Protein AF-A0A2K8LVC0-F1 (afdb_monomer_lite)

Foldseek 3Di:
DPDQPDQDDDLVLLLLLLQLLLVLLVPPPCSVVLLVLLQVLLVLLLVLVVVVVVVVPPDPDPCPPVLVVVLVVLLVLLVLLLVLLLLLLVLLAACDPVNVPDQNVNSLVSNVVSLVSNLVSLVVSLPDQDSALVSLVVSLVSLVVSLVSLVVSLVVCVVCPQPGPNRRDNVSCVVSNVSSVSSSVSSVSSNVSSVVRNVVRCPPVCPPCVVVVSVVSLVVSVVSLVVQQPDDDDPSSLVSSLVVLVVCVVVVRDPSSSVVSNVGRSSNSSSSCSNVNPRDCPVSRDDD

Structure (mmCIF, N/CA/C/O backbone):
data_AF-A0A2K8LVC0-F1
#
_entry.id   AF-A0A2K8LVC0-F1
#
loop_
_atom_site.group_PDB
_atom_site.id
_atom_site.type_symbol
_atom_site.label_atom_id
_atom_site.label_alt_id
_atom_site.label_comp_id
_atom_site.label_asym_id
_atom_site.label_entity_id
_atom_site.label_seq_id
_atom_site.pdbx_PDB_ins_code
_atom_site.Cartn_x
_atom_site.Cartn_y
_atom_site.Cartn_z
_atom_site.occupancy
_atom_site.B_iso_or_equiv
_atom_site.auth_seq_id
_atom_site.auth_comp_id
_atom_site.auth_asym_id
_atom_site.auth_atom_id
_atom_site.pdbx_PDB_model_num
ATOM 1 N N . MET A 1 1 ? -16.648 12.008 11.505 1.00 46.50 1 MET A N 1
ATOM 2 C CA . MET A 1 1 ? -16.872 10.713 12.193 1.00 46.50 1 MET A CA 1
ATOM 3 C C . MET A 1 1 ? -17.428 11.021 13.575 1.00 46.50 1 MET A C 1
ATOM 5 O O . MET A 1 1 ? -16.845 11.863 14.241 1.00 46.50 1 MET A O 1
ATOM 9 N N . LYS A 1 2 ? -18.553 10.419 13.991 1.00 44.56 2 LYS A N 1
ATOM 10 C CA . LYS A 1 2 ? -19.022 10.563 15.383 1.00 44.56 2 LYS A CA 1
ATOM 11 C C . LYS A 1 2 ? -17.996 9.898 16.316 1.00 44.56 2 LYS A C 1
ATOM 13 O O . LYS A 1 2 ? -17.516 8.820 15.948 1.00 44.56 2 LYS A O 1
ATOM 18 N N . PRO A 1 3 ? -17.658 10.504 17.467 1.00 52.78 3 PRO A N 1
ATOM 19 C CA . PRO A 1 3 ? -16.677 9.947 18.393 1.00 52.78 3 PRO A CA 1
ATOM 20 C C . PRO A 1 3 ? -17.060 8.521 18.809 1.00 52.78 3 PRO A C 1
ATOM 22 O O . PRO A 1 3 ? -18.244 8.158 18.835 1.00 52.78 3 PRO A O 1
ATOM 25 N N . VAL A 1 4 ? -16.042 7.694 19.067 1.00 62.28 4 VAL A N 1
ATOM 26 C CA . VAL A 1 4 ? -16.218 6.388 19.715 1.00 62.28 4 VAL A CA 1
ATOM 27 C C . VAL A 1 4 ? -16.848 6.668 21.074 1.00 62.28 4 VAL A C 1
ATOM 29 O O . VAL A 1 4 ? -16.323 7.479 21.832 1.00 62.28 4 VAL A O 1
ATOM 32 N N . VAL A 1 5 ? -17.999 6.055 21.347 1.00 68.81 5 VAL A N 1
ATOM 33 C CA . VAL A 1 5 ? -18.647 6.167 22.654 1.00 68.81 5 VAL A CA 1
ATOM 34 C C . VAL A 1 5 ? -17.771 5.392 23.630 1.00 68.81 5 VAL A C 1
ATOM 36 O O . VAL A 1 5 ? -17.809 4.165 23.641 1.00 68.81 5 VAL A O 1
ATOM 39 N N . ARG A 1 6 ? -16.926 6.102 24.381 1.00 80.56 6 ARG A N 1
ATOM 40 C CA . ARG A 1 6 ? -16.177 5.516 25.492 1.00 80.56 6 ARG A CA 1
ATOM 41 C C . ARG A 1 6 ? -17.073 5.474 26.722 1.00 80.56 6 ARG A C 1
ATOM 43 O O . ARG A 1 6 ? -17.764 6.447 27.034 1.00 80.56 6 ARG A O 1
ATOM 50 N N . LEU A 1 7 ? -17.069 4.328 27.389 1.00 87.25 7 LEU A N 1
ATOM 51 C CA . LEU A 1 7 ? -17.667 4.191 28.709 1.00 87.25 7 LEU A CA 1
ATOM 52 C C . LEU A 1 7 ? -16.778 4.941 29.707 1.00 87.25 7 LEU A C 1
ATOM 54 O O . LEU A 1 7 ? -15.553 4.906 29.601 1.00 87.25 7 LEU A O 1
ATOM 58 N N . LEU A 1 8 ? -17.402 5.688 30.608 1.00 87.12 8 LEU A N 1
ATOM 59 C CA . LEU A 1 8 ? -16.731 6.475 31.631 1.00 87.12 8 LEU A CA 1
ATOM 60 C C . LEU A 1 8 ? -16.222 5.549 32.738 1.00 87.12 8 LEU A C 1
ATOM 62 O O . LEU A 1 8 ? -16.857 4.547 33.066 1.00 87.12 8 LEU A O 1
ATOM 66 N N . GLY A 1 9 ? -15.087 5.919 33.327 1.00 86.44 9 GLY A N 1
ATOM 67 C CA . GLY A 1 9 ? -14.435 5.163 34.392 1.00 86.44 9 GLY A CA 1
ATOM 68 C C . GLY A 1 9 ? -13.266 4.309 33.912 1.00 86.44 9 GLY A C 1
ATOM 69 O O . GLY A 1 9 ? -12.959 4.221 32.726 1.00 86.44 9 GLY A O 1
ATOM 70 N N . GLU A 1 10 ? -12.588 3.695 34.873 1.00 86.50 10 GLU A N 1
ATOM 71 C CA . GLU A 1 10 ? -11.462 2.798 34.617 1.00 86.50 10 GLU A CA 1
ATOM 72 C C . GLU A 1 10 ? -11.940 1.436 34.096 1.00 86.50 10 GLU A C 1
ATOM 74 O O . GLU A 1 10 ? -13.022 0.962 34.449 1.00 86.50 10 GLU A O 1
ATOM 79 N N . ASP A 1 11 ? -11.092 0.728 33.349 1.00 87.25 11 ASP A N 1
ATOM 80 C CA . ASP A 1 11 ? -11.384 -0.601 32.796 1.00 87.25 11 ASP A CA 1
ATOM 81 C C . ASP A 1 11 ? -11.894 -1.605 33.840 1.00 87.25 11 ASP A C 1
ATOM 83 O O . ASP A 1 11 ? -12.711 -2.480 33.545 1.00 87.25 11 ASP A O 1
ATOM 87 N N . ALA A 1 12 ? -11.405 -1.535 35.082 1.00 86.56 12 ALA A N 1
ATOM 88 C CA . ALA A 1 12 ? -11.886 -2.388 36.169 1.00 86.56 12 ALA A CA 1
ATOM 89 C C . ALA A 1 12 ? -13.355 -2.100 36.527 1.00 86.56 12 ALA A C 1
ATOM 91 O O . ALA A 1 12 ? -14.127 -3.032 36.765 1.00 86.56 12 ALA A O 1
ATOM 92 N N . GLN A 1 13 ? -13.742 -0.825 36.498 1.00 88.94 13 GLN A N 1
ATOM 93 C CA . GLN A 1 13 ? -15.078 -0.322 36.810 1.00 88.94 13 GLN A CA 1
ATOM 94 C C . GLN A 1 13 ? -16.061 -0.629 35.702 1.00 88.94 13 GLN A C 1
ATOM 96 O O . GLN A 1 13 ? -17.119 -1.210 35.953 1.00 88.94 13 GLN A O 1
ATOM 101 N N . VAL A 1 14 ? -15.657 -0.378 34.463 1.00 91.00 14 VAL A N 1
ATOM 102 C CA . VAL A 1 14 ? -16.472 -0.710 33.300 1.00 91.00 14 VAL A CA 1
ATOM 103 C C . VAL A 1 14 ? -16.747 -2.220 33.230 1.00 91.00 14 VAL A C 1
ATOM 105 O O . VAL A 1 14 ? -17.879 -2.640 32.966 1.00 91.00 14 VAL A O 1
ATOM 108 N N . ARG A 1 15 ? -15.747 -3.058 33.548 1.00 92.50 15 ARG A N 1
ATOM 109 C CA . ARG A 1 15 ? -15.911 -4.521 33.621 1.00 92.50 15 ARG A CA 1
ATOM 110 C C . ARG A 1 15 ? -16.796 -4.970 34.780 1.00 92.50 15 ARG A C 1
ATOM 112 O O . ARG A 1 15 ? -17.536 -5.937 34.618 1.00 92.50 15 ARG A O 1
ATOM 119 N N . ALA A 1 16 ? -16.734 -4.309 35.934 1.00 92.94 16 ALA A N 1
ATOM 120 C CA . ALA A 1 16 ? -17.595 -4.640 37.067 1.00 92.94 16 ALA A CA 1
ATOM 121 C C . ALA A 1 16 ? -19.070 -4.387 36.746 1.00 92.94 16 ALA A C 1
ATOM 123 O O . ALA A 1 16 ? -19.889 -5.288 36.916 1.00 92.94 16 ALA A O 1
ATOM 124 N N . VAL A 1 17 ? -19.379 -3.223 36.172 1.00 94.81 17 VAL A N 1
ATOM 125 C CA . VAL A 1 17 ? -20.723 -2.905 35.673 1.00 94.81 17 VAL A CA 1
ATOM 126 C C . VAL A 1 17 ? -21.145 -3.886 34.571 1.00 94.81 17 VAL A C 1
ATOM 128 O O . VAL A 1 17 ? -22.275 -4.370 34.564 1.00 94.81 17 VAL A O 1
ATOM 131 N N . GLY A 1 18 ? -20.216 -4.277 33.691 1.00 94.44 18 GLY A N 1
ATOM 132 C CA . GLY A 1 18 ? -20.455 -5.311 32.682 1.00 94.44 18 GLY A CA 1
ATOM 133 C C . GLY A 1 18 ? -20.844 -6.672 33.274 1.00 94.44 18 GLY A C 1
ATOM 134 O O . GLY A 1 18 ? -21.733 -7.334 32.744 1.00 94.44 18 GLY A O 1
ATOM 135 N N . ARG A 1 19 ? -20.233 -7.093 34.390 1.00 96.38 19 ARG A N 1
ATOM 136 C CA . ARG A 1 19 ? -20.603 -8.350 35.068 1.00 96.38 19 ARG A CA 1
ATOM 137 C C . ARG A 1 19 ? -22.017 -8.287 35.634 1.00 96.38 19 ARG A C 1
ATOM 139 O O . ARG A 1 19 ? -22.760 -9.254 35.496 1.00 96.38 19 ARG A O 1
ATOM 146 N N . GLU A 1 20 ? -22.401 -7.157 36.218 1.00 96.94 20 GLU A N 1
ATOM 147 C CA . GLU A 1 20 ? -23.773 -6.957 36.690 1.00 96.94 20 GLU A CA 1
ATOM 148 C C . GLU A 1 20 ? -24.781 -6.948 35.533 1.00 96.94 20 GLU A C 1
ATOM 150 O O . GLU A 1 20 ? -25.857 -7.531 35.655 1.00 96.94 20 GLU A O 1
ATOM 155 N N . ALA A 1 21 ? -24.411 -6.378 34.381 1.00 95.12 21 ALA A N 1
ATOM 156 C CA . ALA A 1 21 ? -25.246 -6.399 33.182 1.00 95.12 21 ALA A CA 1
ATOM 157 C C . ALA A 1 21 ? -25.466 -7.830 32.664 1.00 95.12 21 ALA A C 1
ATOM 159 O O . ALA A 1 21 ? -26.593 -8.203 32.343 1.00 95.12 21 ALA A O 1
ATOM 160 N N . VAL A 1 22 ? -24.416 -8.661 32.641 1.00 95.50 22 VAL A N 1
ATOM 161 C CA . VAL A 1 22 ? -24.536 -10.091 32.309 1.00 95.50 22 VAL A CA 1
ATOM 162 C C . VAL A 1 22 ? -25.472 -10.797 33.284 1.00 95.50 22 VAL A C 1
ATOM 164 O O . VAL A 1 22 ? -26.357 -11.522 32.842 1.00 95.50 22 VAL A O 1
ATOM 167 N N . GLN A 1 23 ? -25.316 -10.581 34.592 1.00 95.06 23 GLN A N 1
ATOM 168 C CA . GLN A 1 23 ? -26.166 -11.234 35.591 1.00 95.06 23 GLN A CA 1
ATOM 169 C C . GLN A 1 23 ? -27.640 -10.820 35.479 1.00 95.06 23 GLN A C 1
ATOM 171 O O . GLN A 1 23 ? -28.511 -11.669 35.651 1.00 95.06 23 GLN A O 1
ATOM 176 N N . ALA A 1 24 ? -27.927 -9.557 35.149 1.00 94.38 24 ALA A N 1
ATOM 177 C CA . ALA A 1 24 ? -29.294 -9.100 34.887 1.00 94.38 24 ALA A CA 1
ATOM 178 C C . ALA A 1 24 ? -29.895 -9.768 33.635 1.00 94.38 24 ALA A C 1
ATOM 180 O O . ALA A 1 24 ? -31.069 -10.131 33.618 1.00 94.38 24 ALA A O 1
ATOM 181 N N . LEU A 1 25 ? -29.080 -9.971 32.594 1.00 94.00 25 LEU A N 1
ATOM 182 C CA . LEU A 1 25 ? -29.510 -10.550 31.319 1.00 94.00 25 LEU A CA 1
ATOM 183 C C . LEU A 1 25 ? -29.578 -12.079 31.318 1.00 94.00 25 LEU A C 1
ATOM 185 O O . LEU A 1 25 ? -30.272 -12.639 30.486 1.00 94.00 25 LEU A O 1
ATOM 189 N N . GLN A 1 26 ? -28.906 -12.780 32.233 1.00 92.44 26 GLN A N 1
ATOM 190 C CA . GLN A 1 26 ? -28.857 -14.252 32.241 1.00 92.44 26 GLN A CA 1
ATOM 191 C C . GLN A 1 26 ? -30.235 -14.930 32.230 1.00 92.44 26 GLN A C 1
ATOM 193 O O . GLN A 1 26 ? -30.352 -16.053 31.748 1.00 92.44 26 GLN A O 1
ATOM 198 N N . ARG A 1 27 ? -31.266 -14.263 32.761 1.00 85.81 27 ARG A N 1
ATOM 199 C CA . ARG A 1 27 ? -32.638 -14.788 32.823 1.00 85.81 27 ARG A CA 1
ATOM 200 C C . ARG A 1 27 ? -33.520 -14.357 31.649 1.00 85.81 27 ARG A C 1
ATOM 202 O O . ARG A 1 27 ? -34.671 -14.777 31.587 1.00 85.81 27 ARG A O 1
ATOM 209 N N . SER A 1 28 ? -33.026 -13.520 30.736 1.00 90.31 28 SER A N 1
ATOM 210 C CA . SER A 1 28 ? -33.805 -13.087 29.577 1.00 90.31 28 SER A CA 1
ATOM 211 C C . SER A 1 28 ? -33.803 -14.154 28.482 1.00 90.31 28 SER A C 1
ATOM 213 O O . SER A 1 28 ? -32.777 -14.783 28.211 1.00 90.31 28 SER A O 1
ATOM 215 N N . ALA A 1 29 ? -34.925 -14.310 27.779 1.00 85.25 29 ALA A N 1
ATOM 216 C CA . ALA A 1 29 ? -34.954 -15.095 26.548 1.00 85.25 29 ALA A CA 1
ATOM 217 C C . ALA A 1 29 ? -33.928 -14.533 25.539 1.00 85.25 29 ALA A C 1
ATOM 219 O O . ALA A 1 29 ? -33.835 -13.319 25.364 1.00 85.25 29 ALA A O 1
ATOM 220 N N . GLY A 1 30 ? -33.130 -15.403 24.911 1.00 86.44 30 GLY A N 1
ATOM 221 C CA . GLY A 1 30 ? -32.099 -14.998 23.942 1.00 86.44 30 GLY A CA 1
ATOM 222 C C . GLY A 1 30 ? -30.800 -14.440 24.544 1.00 86.44 30 GLY A C 1
ATOM 223 O O . GLY A 1 30 ? -29.976 -13.894 23.811 1.00 86.44 30 GLY A O 1
ATOM 224 N N . ALA A 1 31 ? -30.574 -14.577 25.857 1.00 89.38 31 ALA A N 1
ATOM 225 C CA . ALA A 1 31 ? -29.335 -14.118 26.498 1.00 89.38 31 ALA A CA 1
ATOM 226 C C . ALA A 1 31 ? -28.072 -14.752 25.885 1.00 89.38 31 ALA A C 1
ATOM 228 O O . ALA A 1 31 ? -27.067 -14.070 25.690 1.00 89.38 31 ALA A O 1
ATOM 229 N N . SER A 1 32 ? -28.133 -16.044 25.540 1.00 89.06 32 SER A N 1
ATOM 230 C CA . SER A 1 32 ? -27.046 -16.772 24.871 1.00 89.06 32 SER A CA 1
ATOM 231 C C . SER A 1 32 ? -26.631 -16.112 23.560 1.00 89.06 32 SER A C 1
ATOM 233 O O . SER A 1 32 ? -25.439 -15.907 23.324 1.00 89.06 32 SER A O 1
ATOM 235 N N . ASP A 1 33 ? -27.615 -15.739 22.744 1.00 91.56 33 ASP A N 1
ATOM 236 C CA . ASP A 1 33 ? -27.405 -15.186 21.409 1.00 91.56 33 ASP A CA 1
ATOM 237 C C . ASP A 1 33 ? -26.833 -13.775 21.518 1.00 91.56 33 ASP A C 1
ATOM 239 O O . ASP A 1 33 ? -25.828 -13.458 20.880 1.00 91.56 33 ASP A O 1
ATOM 243 N N . LEU A 1 34 ? -27.372 -12.968 22.439 1.00 92.31 34 LEU A N 1
ATOM 244 C CA . LEU A 1 34 ? -26.839 -11.644 22.756 1.00 92.31 34 LEU A CA 1
ATOM 245 C C . LEU A 1 34 ? -25.372 -11.723 23.201 1.00 92.31 34 LEU A C 1
ATOM 247 O O . LEU A 1 34 ? -24.538 -10.944 22.733 1.00 92.31 34 LEU A O 1
ATOM 251 N N . PHE A 1 35 ? -25.021 -12.669 24.078 1.00 94.38 35 PHE A N 1
ATOM 252 C CA . PHE A 1 35 ? -23.638 -12.842 24.532 1.00 94.38 35 PHE A CA 1
ATOM 253 C C . PHE A 1 35 ? -22.712 -13.339 23.417 1.00 94.38 35 PHE A C 1
ATOM 255 O O . PHE A 1 35 ? -21.555 -12.909 23.350 1.00 94.38 35 PHE A O 1
ATOM 262 N N . ALA A 1 36 ? -23.194 -14.219 22.537 1.00 91.69 36 ALA A N 1
ATOM 263 C CA . ALA A 1 36 ? -22.437 -14.690 21.383 1.00 91.69 36 ALA A CA 1
ATOM 264 C C . ALA A 1 36 ? -22.153 -13.547 20.395 1.00 91.69 36 ALA A C 1
ATOM 266 O O . ALA A 1 36 ? -21.000 -13.356 19.993 1.00 91.69 36 ALA A O 1
ATOM 267 N N . GLU A 1 37 ? -23.165 -12.738 20.073 1.00 92.56 37 GLU A N 1
ATOM 268 C CA . GLU A 1 37 ? -23.029 -11.572 19.198 1.00 92.56 37 GLU A CA 1
ATOM 269 C C . GLU A 1 37 ? -22.105 -10.503 19.798 1.00 92.56 37 GLU A C 1
ATOM 271 O O . GLU A 1 37 ? -21.223 -9.988 19.107 1.00 92.56 37 GLU A O 1
ATOM 276 N N . ALA A 1 38 ? -22.227 -10.215 21.098 1.00 92.44 38 ALA A N 1
ATOM 277 C CA . ALA A 1 38 ? -21.336 -9.293 21.805 1.00 92.44 38 ALA A CA 1
ATOM 278 C C . ALA A 1 38 ? -19.868 -9.764 21.761 1.00 92.44 38 ALA A C 1
ATOM 280 O O . ALA A 1 38 ? -18.946 -8.979 21.511 1.00 92.44 38 ALA A O 1
ATOM 281 N N . ARG A 1 39 ? -19.629 -11.071 21.925 1.00 93.25 39 ARG A N 1
ATOM 282 C CA . ARG A 1 39 ? -18.283 -11.654 21.843 1.00 93.25 39 ARG A CA 1
ATOM 283 C C . ARG A 1 39 ? -17.701 -11.550 20.434 1.00 93.25 39 ARG A C 1
ATOM 285 O O . ARG A 1 39 ? -16.521 -11.2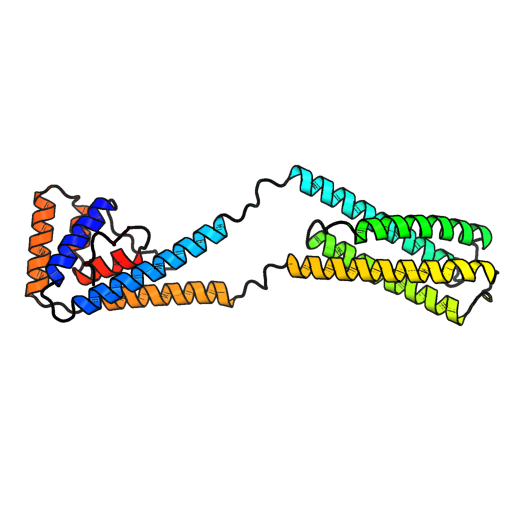17 20.283 1.00 93.25 39 ARG A O 1
ATOM 292 N N . ASP A 1 40 ? -18.506 -11.819 19.408 1.00 91.88 40 ASP A N 1
ATOM 293 C CA . ASP A 1 40 ? -18.075 -11.685 18.016 1.00 91.88 40 ASP A CA 1
ATOM 294 C C . ASP A 1 40 ? -17.765 -10.224 17.661 1.00 91.88 40 ASP A C 1
ATOM 296 O O . ASP A 1 40 ? -16.718 -9.941 17.071 1.00 91.88 40 ASP A O 1
ATOM 300 N N . LEU A 1 41 ? -18.606 -9.286 18.109 1.00 93.19 41 LEU A N 1
ATOM 301 C CA . LEU A 1 41 ? -18.387 -7.847 17.964 1.00 93.19 41 LEU A CA 1
ATOM 302 C C . LEU A 1 41 ? -17.028 -7.421 18.541 1.00 93.19 41 LEU A C 1
ATOM 304 O O . LEU A 1 41 ? -16.230 -6.790 17.839 1.00 93.19 41 LEU A O 1
ATOM 308 N N . HIS A 1 42 ? -16.723 -7.834 19.773 1.00 92.06 42 HIS A N 1
ATOM 309 C CA . HIS A 1 42 ? -15.445 -7.538 20.423 1.00 92.06 42 HIS A CA 1
ATOM 310 C C . HIS A 1 42 ? -14.249 -8.144 19.687 1.00 92.06 42 HIS A C 1
ATOM 312 O O . HIS A 1 42 ? -13.248 -7.463 19.441 1.00 92.06 42 HIS A O 1
ATOM 318 N N . ARG A 1 43 ? -14.353 -9.411 19.268 1.00 92.12 43 ARG A N 1
ATOM 319 C CA . ARG A 1 43 ? -13.300 -10.086 18.498 1.00 92.12 43 ARG A CA 1
ATOM 320 C C . ARG A 1 43 ? -12.989 -9.327 17.208 1.00 92.12 43 ARG A C 1
ATOM 322 O O . ARG A 1 43 ? -11.822 -9.037 16.936 1.00 92.12 43 ARG A O 1
ATOM 329 N N . ARG A 1 44 ? -14.019 -8.978 16.430 1.00 90.94 44 ARG A N 1
ATOM 330 C CA . ARG A 1 44 ? -13.863 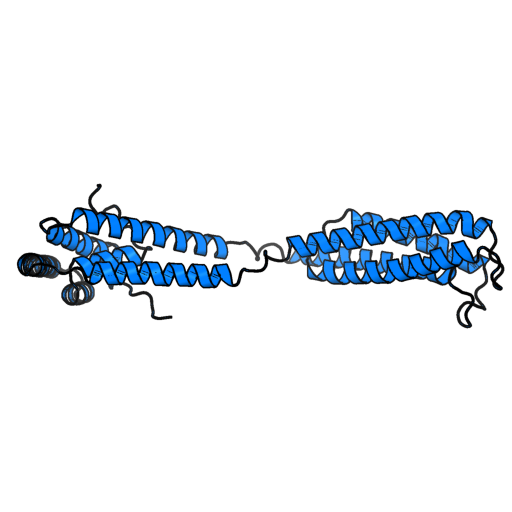-8.239 15.167 1.00 90.94 44 ARG A CA 1
ATOM 331 C C . ARG A 1 44 ? -13.282 -6.845 15.397 1.00 90.94 44 ARG A C 1
ATOM 333 O O . ARG A 1 44 ? -12.420 -6.406 14.635 1.00 90.94 44 ARG A O 1
ATOM 340 N N . ARG A 1 45 ? -13.699 -6.160 16.465 1.00 89.00 45 ARG A N 1
ATOM 341 C CA . ARG A 1 45 ? -13.149 -4.855 16.844 1.00 89.00 45 ARG A CA 1
ATOM 342 C C . ARG A 1 45 ? -11.663 -4.938 17.196 1.00 89.00 45 ARG A C 1
ATOM 344 O O . ARG A 1 45 ? -10.881 -4.159 16.651 1.00 89.00 45 ARG A O 1
ATOM 351 N N . ARG A 1 46 ? -11.250 -5.899 18.031 1.00 87.56 46 ARG A N 1
ATOM 352 C CA . ARG A 1 46 ? -9.832 -6.097 18.385 1.00 87.56 46 ARG A CA 1
ATOM 353 C C . ARG A 1 46 ? -8.963 -6.403 17.180 1.00 87.56 46 ARG A C 1
ATOM 355 O O . ARG A 1 46 ? -7.880 -5.840 17.065 1.00 87.56 46 ARG A O 1
ATOM 362 N N . GLN A 1 47 ? -9.444 -7.234 16.258 1.00 87.00 47 GLN A N 1
ATOM 363 C CA . GLN A 1 47 ? -8.733 -7.502 15.006 1.00 87.00 47 GLN A CA 1
ATOM 364 C C . GLN A 1 47 ? -8.493 -6.214 14.201 1.00 87.00 47 GLN A C 1
ATOM 366 O O . GLN A 1 47 ? -7.404 -6.023 13.662 1.00 87.00 47 GLN A O 1
ATOM 371 N N . GLN A 1 48 ? -9.466 -5.296 14.160 1.00 86.06 48 GLN A N 1
ATOM 372 C CA . GLN A 1 48 ? -9.299 -3.996 13.497 1.00 86.06 48 GLN A CA 1
ATOM 373 C C . GLN A 1 48 ? -8.300 -3.084 14.221 1.00 86.06 48 GLN A C 1
ATOM 375 O O . GLN A 1 48 ? -7.488 -2.435 13.562 1.00 86.06 48 GLN A O 1
ATOM 380 N N . LEU A 1 49 ? -8.334 -3.033 15.556 1.00 84.25 49 LEU A N 1
ATOM 381 C CA . LEU A 1 49 ? -7.376 -2.250 16.345 1.00 84.25 49 LEU A CA 1
ATOM 382 C C . LEU A 1 49 ? -5.946 -2.788 16.183 1.00 84.25 49 LEU A C 1
ATOM 384 O O . LEU A 1 49 ? -5.035 -2.013 15.901 1.00 84.25 49 LEU A O 1
ATOM 388 N N . ALA A 1 50 ? -5.762 -4.109 16.240 1.00 80.81 50 ALA A N 1
ATOM 389 C CA . ALA A 1 50 ? -4.473 -4.759 16.010 1.00 80.81 50 ALA A CA 1
ATOM 390 C C . ALA A 1 50 ? -3.943 -4.501 14.589 1.00 80.81 50 ALA A C 1
ATOM 392 O O . ALA A 1 50 ? -2.776 -4.155 14.415 1.00 80.81 50 ALA A O 1
ATOM 393 N N . ALA A 1 51 ? -4.805 -4.582 13.568 1.00 80.38 51 ALA A N 1
ATOM 394 C CA . ALA A 1 51 ? -4.430 -4.271 12.188 1.00 80.38 51 ALA A CA 1
ATOM 395 C C . ALA A 1 51 ? -4.027 -2.796 11.996 1.00 80.38 51 ALA A C 1
ATOM 397 O O . ALA A 1 51 ? -3.179 -2.494 11.156 1.00 80.38 51 ALA A O 1
ATOM 398 N N . ARG A 1 52 ? -4.619 -1.869 12.761 1.00 77.00 52 ARG A N 1
ATOM 399 C CA . ARG A 1 52 ? -4.227 -0.450 12.766 1.00 77.00 52 ARG A CA 1
ATOM 400 C C . ARG A 1 52 ? -2.890 -0.234 13.464 1.00 77.00 52 ARG A C 1
ATOM 402 O O . ARG A 1 52 ? -2.035 0.438 12.893 1.00 77.00 52 ARG A O 1
ATOM 409 N N . ALA A 1 53 ? -2.691 -0.840 14.633 1.00 71.88 53 ALA A N 1
ATOM 410 C CA . ALA A 1 53 ? -1.428 -0.774 15.364 1.00 71.88 53 ALA A CA 1
ATOM 411 C C . ALA A 1 53 ? -0.264 -1.336 14.528 1.00 71.88 53 ALA A C 1
ATOM 413 O O . ALA A 1 53 ? 0.765 -0.684 14.394 1.00 71.88 53 ALA A O 1
ATOM 414 N N . ALA A 1 54 ? -0.463 -2.473 13.854 1.00 67.75 54 ALA A N 1
ATOM 415 C CA . ALA A 1 54 ? 0.544 -3.070 12.975 1.00 67.75 54 ALA A CA 1
ATOM 416 C C . ALA A 1 54 ? 0.955 -2.159 11.801 1.00 67.75 54 ALA A C 1
ATOM 418 O O . ALA A 1 54 ? 2.103 -2.194 11.372 1.00 67.75 54 ALA A O 1
ATOM 419 N N . ARG A 1 55 ? 0.045 -1.316 11.289 1.00 65.38 55 ARG A N 1
ATOM 420 C CA . ARG A 1 55 ? 0.364 -0.337 10.230 1.00 65.38 55 ARG A CA 1
ATOM 421 C C . ARG A 1 55 ? 1.118 0.885 10.754 1.00 65.38 55 ARG A C 1
ATOM 423 O O . ARG A 1 55 ? 1.906 1.463 10.013 1.00 65.38 55 ARG A O 1
ATOM 430 N N . ALA A 1 56 ? 0.881 1.276 12.005 1.00 59.34 56 ALA A N 1
ATOM 431 C CA . ALA A 1 56 ? 1.552 2.414 12.630 1.00 59.34 56 ALA A CA 1
ATOM 432 C C . ALA A 1 56 ? 3.024 2.121 12.983 1.00 59.34 56 ALA A C 1
ATOM 434 O O . ALA A 1 56 ? 3.825 3.043 13.033 1.00 59.34 56 ALA A O 1
ATOM 435 N N . VAL A 1 57 ? 3.389 0.848 13.175 1.00 51.59 57 VAL A N 1
ATOM 436 C CA . VAL A 1 57 ? 4.729 0.410 13.626 1.00 51.59 57 VAL A CA 1
ATOM 437 C C . VAL A 1 57 ? 5.683 0.087 12.457 1.00 51.59 57 VAL A C 1
ATOM 439 O O . VAL A 1 57 ? 6.770 -0.447 12.653 1.00 51.59 57 VAL A O 1
ATOM 442 N N . THR A 1 58 ? 5.333 0.434 11.214 1.00 43.59 58 THR A N 1
ATOM 443 C CA . THR A 1 58 ? 6.268 0.284 10.082 1.00 43.59 58 THR A CA 1
ATOM 444 C C . THR A 1 58 ? 7.441 1.273 10.254 1.00 43.59 58 THR A C 1
ATOM 446 O O . THR A 1 58 ? 7.195 2.479 10.261 1.00 43.59 58 THR A O 1
ATOM 449 N N . PRO A 1 59 ? 8.701 0.819 10.418 1.00 46.72 59 PRO A N 1
ATOM 450 C CA . PRO A 1 59 ? 9.783 1.661 10.927 1.00 46.72 59 PRO A CA 1
ATOM 451 C C . PRO A 1 59 ? 10.338 2.577 9.830 1.00 46.72 59 PRO A C 1
ATOM 453 O O . PRO A 1 59 ? 11.012 2.120 8.909 1.00 46.72 59 PRO A O 1
ATOM 456 N N . ALA A 1 60 ? 10.070 3.879 9.938 1.00 47.19 60 ALA A N 1
ATOM 457 C CA . ALA A 1 60 ? 10.636 4.908 9.063 1.00 47.19 60 ALA A CA 1
ATOM 458 C C . ALA A 1 60 ? 11.859 5.635 9.669 1.00 47.19 60 ALA A C 1
ATOM 460 O O . ALA A 1 60 ? 12.537 6.371 8.955 1.00 47.19 60 ALA A O 1
ATOM 461 N N . ASP A 1 61 ? 12.196 5.403 10.944 1.00 39.31 61 ASP A N 1
ATOM 462 C CA . ASP A 1 61 ? 13.012 6.360 11.715 1.00 39.31 61 ASP A CA 1
ATOM 463 C C . ASP A 1 61 ? 14.469 5.958 12.018 1.00 39.31 61 ASP A C 1
ATOM 465 O O . ASP A 1 61 ? 15.164 6.682 12.726 1.00 39.31 61 ASP A O 1
ATOM 469 N N . HIS A 1 62 ? 15.007 4.859 11.474 1.00 40.44 62 HIS A N 1
ATOM 470 C CA . HIS A 1 62 ? 16.406 4.448 11.747 1.00 40.44 62 HIS A CA 1
ATOM 471 C C . HIS A 1 62 ? 17.351 4.437 10.524 1.00 40.44 62 HIS A C 1
ATOM 473 O O . HIS A 1 62 ? 18.470 3.944 10.621 1.00 40.44 62 HIS A O 1
ATOM 479 N N . ALA A 1 63 ? 16.963 5.011 9.375 1.00 48.97 63 ALA A N 1
ATOM 480 C CA . ALA A 1 63 ? 17.710 4.882 8.107 1.00 48.97 63 ALA A CA 1
ATOM 481 C C . ALA A 1 63 ? 18.258 6.194 7.492 1.00 48.97 63 ALA A C 1
ATOM 483 O O . ALA A 1 63 ? 18.579 6.222 6.308 1.00 48.97 63 ALA A O 1
ATOM 484 N N . THR A 1 64 ? 18.354 7.316 8.212 1.00 58.00 64 THR A N 1
ATOM 485 C CA . THR A 1 64 ? 18.519 8.633 7.551 1.00 58.00 64 THR A CA 1
ATOM 486 C C . THR A 1 64 ? 19.942 8.975 7.080 1.00 58.00 64 THR A C 1
ATOM 488 O O . THR A 1 64 ? 20.088 9.631 6.047 1.00 58.00 64 THR A O 1
ATOM 491 N N . GLY A 1 65 ? 20.996 8.513 7.761 1.00 59.06 65 GLY A N 1
ATOM 492 C CA . GLY A 1 65 ? 22.389 8.803 7.374 1.00 59.06 65 GLY A CA 1
ATOM 493 C C . GLY A 1 65 ? 22.889 7.960 6.193 1.00 59.06 65 GLY A C 1
ATOM 494 O O . GLY A 1 65 ? 23.306 8.492 5.161 1.00 59.06 65 GLY A O 1
ATOM 495 N N . SER A 1 66 ? 22.789 6.635 6.314 1.00 71.56 66 SER A N 1
ATOM 496 C CA . SER A 1 66 ? 23.254 5.685 5.295 1.00 71.56 66 SER A CA 1
ATOM 497 C C . SER A 1 66 ? 22.427 5.748 4.007 1.00 71.56 66 SER A C 1
ATOM 499 O O . SER A 1 66 ? 22.994 5.688 2.916 1.00 71.56 66 SER A O 1
ATOM 501 N N . ALA A 1 67 ? 21.108 5.967 4.096 1.00 73.56 67 ALA A N 1
ATOM 502 C CA . ALA A 1 67 ? 20.254 6.058 2.911 1.00 73.56 67 ALA A CA 1
ATOM 503 C C . ALA A 1 67 ? 20.538 7.310 2.066 1.00 73.56 67 ALA A C 1
ATOM 505 O O . ALA A 1 67 ? 20.410 7.269 0.840 1.00 73.56 67 ALA A O 1
ATOM 506 N N . ARG A 1 68 ? 20.951 8.425 2.690 1.00 82.12 68 ARG A N 1
ATOM 507 C CA . ARG A 1 68 ? 21.289 9.656 1.961 1.00 82.12 68 ARG A CA 1
ATOM 508 C C . ARG A 1 68 ? 22.593 9.504 1.185 1.00 82.12 68 ARG A C 1
ATOM 510 O O . ARG A 1 68 ? 22.614 9.821 -0.001 1.00 82.12 68 ARG A O 1
ATOM 517 N N . ALA A 1 69 ? 23.641 8.983 1.827 1.00 86.19 69 ALA A N 1
ATOM 518 C CA . ALA A 1 69 ? 24.918 8.702 1.168 1.00 86.19 69 ALA A CA 1
ATOM 519 C C . ALA A 1 69 ? 24.737 7.700 0.016 1.00 86.19 69 ALA A C 1
ATOM 521 O O . ALA A 1 69 ? 25.193 7.944 -1.099 1.00 86.19 69 ALA A O 1
ATOM 522 N N . TRP A 1 70 ? 23.969 6.633 0.255 1.00 88.00 70 TRP A N 1
ATOM 523 C CA . TRP A 1 70 ? 23.626 5.641 -0.761 1.00 88.00 70 TRP A CA 1
ATOM 524 C C . TRP A 1 70 ? 22.920 6.251 -1.979 1.00 88.00 70 TRP A C 1
ATOM 526 O O . TRP A 1 70 ? 23.302 5.986 -3.120 1.00 88.00 70 TRP A O 1
ATOM 536 N N . ARG A 1 71 ? 21.927 7.125 -1.756 1.00 89.25 71 ARG A N 1
ATOM 537 C CA . ARG A 1 71 ? 21.217 7.825 -2.838 1.00 89.25 71 ARG A CA 1
ATOM 538 C C . ARG A 1 71 ? 22.159 8.689 -3.674 1.00 89.25 71 ARG A C 1
ATOM 540 O O . ARG A 1 71 ? 22.033 8.698 -4.898 1.00 89.25 71 ARG A O 1
ATOM 547 N N . VAL A 1 72 ? 23.075 9.412 -3.029 1.00 91.25 72 VAL A N 1
ATOM 548 C CA . VAL A 1 72 ? 24.048 10.271 -3.718 1.00 91.25 72 VAL A CA 1
ATOM 549 C C . VAL A 1 72 ? 24.974 9.426 -4.586 1.00 91.25 72 VAL A C 1
ATOM 551 O O . VAL A 1 72 ? 25.060 9.685 -5.781 1.00 91.25 72 VAL A O 1
ATOM 554 N N . ILE A 1 73 ? 25.578 8.372 -4.027 1.00 93.56 73 ILE A N 1
ATOM 555 C CA . ILE A 1 73 ? 26.481 7.474 -4.765 1.00 93.56 73 ILE A CA 1
ATOM 556 C C . ILE A 1 73 ? 25.769 6.887 -5.986 1.00 93.56 73 ILE A C 1
ATOM 558 O O . ILE A 1 73 ? 26.267 6.990 -7.106 1.00 93.56 73 ILE A O 1
ATOM 562 N N . TRP A 1 74 ? 24.572 6.330 -5.788 1.00 94.25 74 TRP A N 1
ATOM 563 C CA . TRP A 1 74 ? 23.804 5.733 -6.877 1.00 94.25 74 TRP A CA 1
ATOM 564 C C . TRP A 1 74 ? 23.454 6.754 -7.969 1.00 94.25 74 TRP A C 1
ATOM 566 O O . TRP A 1 74 ? 23.621 6.473 -9.154 1.00 94.25 74 TRP A O 1
ATOM 576 N N . SER A 1 75 ? 23.016 7.958 -7.587 1.00 92.50 75 SER A N 1
ATOM 577 C CA . SER A 1 75 ? 22.635 9.005 -8.546 1.00 92.50 75 SER A CA 1
ATOM 578 C C . SER A 1 75 ? 23.831 9.492 -9.362 1.00 92.50 75 SER A C 1
ATOM 580 O O . SER A 1 75 ? 23.709 9.670 -10.572 1.00 92.50 75 SER A O 1
ATOM 582 N N . THR A 1 76 ? 24.993 9.660 -8.726 1.00 95.44 76 THR A N 1
ATOM 583 C CA . THR A 1 76 ? 26.229 10.061 -9.407 1.00 95.44 76 THR A CA 1
ATOM 584 C C . THR A 1 76 ? 26.662 9.018 -10.432 1.00 95.44 76 THR A C 1
ATOM 586 O O . THR A 1 76 ? 26.984 9.379 -11.561 1.00 95.44 76 THR A O 1
ATOM 589 N N . LEU A 1 77 ? 26.607 7.729 -10.082 1.00 95.62 77 LEU A N 1
ATOM 590 C CA . LEU A 1 77 ? 26.952 6.641 -11.003 1.00 95.62 77 LEU A CA 1
ATOM 591 C C . LEU A 1 77 ? 26.004 6.584 -12.207 1.00 95.62 77 LEU A C 1
ATOM 593 O O . LEU A 1 77 ? 26.457 6.424 -13.337 1.00 95.62 77 LEU A O 1
ATOM 597 N N . VAL A 1 78 ? 24.697 6.769 -11.984 1.00 94.56 78 VAL A N 1
ATOM 598 C CA . VAL A 1 78 ? 23.710 6.844 -13.072 1.00 94.56 78 VAL A CA 1
ATOM 599 C C . VAL A 1 78 ? 24.021 8.010 -14.001 1.00 94.56 78 VAL A C 1
ATOM 601 O O . VAL A 1 78 ? 24.112 7.812 -15.207 1.00 94.56 78 VAL A O 1
ATOM 604 N N . VAL A 1 79 ? 24.214 9.216 -13.463 1.00 96.38 79 VAL A N 1
ATOM 605 C CA . VAL A 1 79 ? 24.505 10.406 -14.276 1.00 96.38 79 VAL A CA 1
ATOM 606 C C . VAL A 1 79 ? 25.806 10.233 -15.059 1.00 96.38 79 VAL A C 1
ATOM 608 O O . VAL A 1 79 ? 25.826 10.517 -16.254 1.00 96.38 79 VAL A O 1
ATOM 611 N N . ALA A 1 80 ? 26.862 9.711 -14.432 1.00 96.88 80 ALA A N 1
ATOM 612 C CA . ALA A 1 80 ? 28.133 9.445 -15.099 1.00 96.88 80 ALA A CA 1
ATOM 613 C C . ALA A 1 80 ? 27.984 8.421 -16.239 1.00 96.88 80 ALA A C 1
ATOM 615 O O . ALA A 1 80 ? 28.461 8.663 -17.348 1.00 96.88 80 ALA A O 1
ATOM 616 N N . GLY A 1 81 ? 27.265 7.316 -16.004 1.00 96.69 81 GLY A N 1
ATOM 617 C CA . GLY A 1 81 ? 26.994 6.306 -17.031 1.00 96.69 81 GLY A CA 1
ATOM 618 C C . GLY A 1 81 ? 26.158 6.841 -18.198 1.00 96.69 81 GLY A C 1
ATOM 619 O O . GLY A 1 81 ? 26.448 6.558 -19.362 1.00 96.69 81 GLY A O 1
ATOM 620 N N . LEU A 1 82 ? 25.154 7.667 -17.901 1.00 97.06 82 LEU A N 1
ATOM 621 C CA . LEU A 1 82 ? 24.304 8.313 -18.900 1.00 97.06 82 LEU A CA 1
ATOM 622 C C . LEU A 1 82 ? 25.079 9.328 -19.751 1.00 97.06 82 LEU A C 1
ATOM 624 O O . LEU A 1 82 ? 24.965 9.302 -20.974 1.00 97.06 82 LEU A O 1
ATOM 628 N N . LEU A 1 83 ? 25.901 10.179 -19.129 1.00 97.56 83 LEU A N 1
ATOM 629 C CA . LEU A 1 83 ? 26.748 11.137 -19.844 1.00 97.56 83 LEU A CA 1
ATOM 630 C C . LEU A 1 83 ? 27.772 10.429 -20.732 1.00 97.56 83 LEU A C 1
ATOM 632 O O . LEU A 1 83 ? 27.885 10.771 -21.905 1.00 97.56 83 LEU A O 1
ATOM 636 N N . GLY A 1 84 ? 28.458 9.407 -20.211 1.00 97.31 84 GLY A N 1
ATOM 637 C CA . GLY A 1 84 ? 29.399 8.614 -21.004 1.00 97.31 84 GLY A CA 1
ATOM 638 C C . GLY A 1 84 ? 28.722 7.948 -22.205 1.00 97.31 84 GLY A C 1
ATOM 639 O O . GLY A 1 84 ? 29.254 7.976 -23.311 1.00 97.31 84 GLY A O 1
ATOM 640 N N . THR A 1 85 ? 27.502 7.433 -22.025 1.00 97.56 85 THR A N 1
ATOM 641 C CA . THR A 1 85 ? 26.724 6.850 -23.128 1.00 97.56 85 THR A CA 1
ATOM 642 C C . THR A 1 85 ? 26.337 7.891 -24.174 1.00 97.56 85 THR A C 1
ATOM 644 O O . THR A 1 85 ? 26.377 7.617 -25.373 1.00 97.56 85 THR A O 1
ATOM 647 N N . LEU A 1 86 ? 25.951 9.089 -23.734 1.00 96.56 86 LEU A N 1
ATOM 648 C CA . LEU A 1 86 ? 25.587 10.168 -24.641 1.00 96.56 86 LEU A CA 1
ATOM 649 C C . LEU A 1 86 ? 26.794 10.617 -25.470 1.00 96.56 86 LEU A C 1
ATOM 651 O O . LEU A 1 86 ? 26.658 10.770 -26.679 1.00 96.56 86 LEU A O 1
ATOM 655 N N . VAL A 1 87 ? 27.966 10.764 -24.846 1.00 96.12 87 VAL A N 1
ATOM 656 C CA . VAL A 1 87 ? 29.222 11.080 -25.545 1.00 96.12 87 VAL A CA 1
ATOM 657 C C . VAL A 1 87 ? 29.561 9.977 -26.549 1.00 96.12 87 VAL A C 1
ATOM 659 O O . VAL A 1 87 ? 29.713 10.265 -27.732 1.00 96.12 87 VAL A O 1
ATOM 662 N N . LEU A 1 88 ? 29.556 8.708 -26.120 1.00 95.69 88 LEU A N 1
ATOM 663 C CA . LEU A 1 88 ? 29.747 7.548 -27.001 1.00 95.69 88 LEU A CA 1
ATOM 664 C C . LEU A 1 88 ? 28.844 7.601 -28.246 1.00 95.69 88 LEU A C 1
ATOM 666 O O . LEU A 1 88 ? 29.279 7.284 -29.355 1.00 95.69 88 LEU A O 1
ATOM 670 N N . ALA A 1 89 ? 27.574 7.959 -28.058 1.00 93.62 89 ALA A N 1
ATOM 671 C CA . ALA A 1 89 ? 26.601 8.002 -29.136 1.00 93.62 89 ALA A CA 1
ATOM 672 C C . ALA A 1 89 ? 26.831 9.205 -30.063 1.00 93.62 89 ALA A C 1
ATOM 674 O O . ALA A 1 89 ? 26.884 9.041 -31.278 1.00 93.62 89 ALA A O 1
ATOM 675 N N . VAL A 1 90 ? 26.990 10.409 -29.509 1.00 92.94 90 VAL A N 1
ATOM 676 C CA . VAL A 1 90 ? 27.071 11.657 -30.286 1.00 92.94 90 VAL A CA 1
ATOM 677 C C . VAL A 1 90 ? 28.331 11.722 -31.147 1.00 92.94 90 VAL A C 1
ATOM 679 O O . VAL A 1 90 ? 28.234 12.180 -32.287 1.00 92.94 90 VAL A O 1
ATOM 682 N N . GLU A 1 91 ? 29.468 11.202 -30.676 1.00 92.06 91 GLU A N 1
ATOM 683 C CA . GLU A 1 91 ? 30.707 11.157 -31.472 1.00 92.06 91 GLU A CA 1
ATOM 684 C C . GLU A 1 91 ? 30.500 10.404 -32.800 1.00 92.06 91 GLU A C 1
ATOM 686 O O . GLU A 1 91 ? 30.927 10.843 -33.874 1.00 92.06 91 GLU A O 1
ATOM 691 N N . PHE A 1 92 ? 29.698 9.339 -32.767 1.00 89.81 92 PHE A N 1
ATOM 692 C CA . PHE A 1 92 ? 29.302 8.556 -33.938 1.00 89.81 92 PHE A CA 1
ATOM 693 C C . PHE A 1 92 ? 27.934 8.957 -34.515 1.00 89.81 92 PHE A C 1
ATOM 695 O O . PHE A 1 92 ? 27.393 8.236 -35.349 1.00 89.81 92 PHE A O 1
ATOM 702 N N . GLY A 1 93 ? 27.392 10.126 -34.167 1.00 86.94 93 GLY A N 1
ATOM 703 C CA . GLY A 1 93 ? 26.132 10.640 -34.717 1.00 86.94 93 GLY A CA 1
ATOM 704 C C . GLY A 1 93 ? 26.176 10.974 -36.221 1.00 86.94 93 GLY A C 1
ATOM 705 O O . GLY A 1 93 ? 27.163 10.702 -36.905 1.00 86.94 93 GLY A O 1
ATOM 706 N N . PRO A 1 94 ? 25.126 11.584 -36.780 1.00 85.81 94 PRO A N 1
ATOM 707 C CA . PRO A 1 94 ? 25.162 12.121 -38.141 1.00 85.81 94 PRO A CA 1
ATOM 708 C C . PRO A 1 94 ? 26.166 13.277 -38.290 1.00 85.81 94 PRO A C 1
ATOM 710 O O . PRO A 1 94 ? 26.433 14.009 -37.329 1.00 85.81 94 PRO A O 1
ATOM 713 N N . ALA A 1 95 ? 26.718 13.465 -39.492 1.00 79.12 95 ALA A N 1
ATOM 714 C CA . ALA A 1 95 ? 27.561 14.613 -39.833 1.00 79.12 95 ALA A CA 1
ATOM 715 C C . ALA A 1 95 ? 26.742 15.898 -40.058 1.00 79.12 95 ALA A C 1
ATOM 717 O O . ALA A 1 95 ? 26.646 16.419 -41.167 1.00 79.12 95 ALA A O 1
ATOM 718 N N . ASP A 1 96 ? 26.151 16.423 -38.988 1.00 78.19 96 ASP A N 1
ATOM 719 C CA . ASP A 1 96 ? 25.541 17.755 -38.989 1.00 78.19 96 ASP A CA 1
ATOM 720 C C . ASP A 1 96 ? 26.575 18.859 -38.736 1.00 78.19 96 ASP A C 1
ATOM 722 O O . ASP A 1 96 ? 27.696 18.596 -38.301 1.00 78.19 96 ASP A O 1
ATOM 726 N N . ARG A 1 97 ? 26.175 20.128 -38.925 1.00 62.78 97 ARG A N 1
ATOM 727 C CA . ARG A 1 97 ? 27.018 21.328 -38.711 1.00 62.78 97 ARG A CA 1
ATOM 728 C C . ARG A 1 97 ? 27.840 21.323 -37.413 1.00 62.78 97 ARG A C 1
ATOM 730 O O . ARG A 1 97 ? 28.897 21.937 -37.384 1.00 62.78 97 ARG A O 1
ATOM 737 N N . LYS A 1 98 ? 27.357 20.672 -36.349 1.00 71.50 98 LYS A N 1
ATOM 738 C CA . LYS A 1 98 ? 28.044 20.597 -35.046 1.00 71.50 98 LYS A CA 1
ATOM 739 C C . LYS A 1 98 ? 29.134 19.522 -34.982 1.00 71.50 98 LYS A C 1
ATOM 741 O O . LYS A 1 98 ? 30.107 19.717 -34.273 1.00 71.50 98 LYS A O 1
ATOM 746 N N . ASN A 1 99 ? 28.980 18.435 -35.736 1.00 69.31 99 ASN A N 1
ATOM 747 C CA . ASN A 1 99 ? 29.898 17.292 -35.745 1.00 69.31 99 ASN A CA 1
ATOM 748 C C . ASN A 1 99 ? 30.787 17.259 -36.997 1.00 69.31 99 ASN A C 1
ATOM 750 O O . ASN A 1 99 ? 31.673 16.417 -37.100 1.00 69.31 99 ASN A O 1
ATOM 754 N N . ALA A 1 100 ? 30.542 18.153 -37.960 1.00 68.12 100 ALA A N 1
ATOM 755 C CA . ALA A 1 100 ? 31.252 18.226 -39.234 1.00 68.12 100 ALA A CA 1
ATOM 756 C C . ALA A 1 100 ? 32.746 18.571 -39.100 1.00 68.12 100 ALA A C 1
ATOM 758 O O . ALA A 1 100 ? 33.500 18.302 -40.029 1.00 68.12 100 ALA A O 1
ATOM 759 N N . PHE A 1 101 ? 33.158 19.156 -37.972 1.00 69.44 101 PHE A N 1
ATOM 760 C CA . PHE A 1 101 ? 34.534 19.601 -37.728 1.00 69.44 101 PHE A CA 1
ATOM 761 C C . PHE A 1 101 ? 35.309 18.716 -36.742 1.00 69.44 101 PHE A C 1
ATOM 763 O O . PHE A 1 101 ? 36.475 18.995 -36.488 1.00 69.44 101 PHE A O 1
ATOM 770 N N . SER A 1 102 ? 34.687 17.673 -36.181 1.00 76.38 102 SER A N 1
ATOM 771 C CA . SER A 1 102 ? 35.380 16.746 -35.282 1.00 76.38 102 SER A CA 1
ATOM 772 C C . SER A 1 102 ? 36.241 15.777 -36.085 1.00 76.38 102 SER A C 1
ATOM 774 O O . SER A 1 102 ? 35.742 15.122 -37.007 1.00 76.38 102 SER A O 1
ATOM 776 N N . GLU A 1 103 ? 37.521 15.668 -35.730 1.00 85.50 103 GLU A N 1
ATOM 777 C CA . GLU A 1 103 ? 38.429 14.729 -36.377 1.00 85.50 103 GLU A CA 1
ATOM 778 C C . GLU A 1 103 ? 38.037 13.279 -36.014 1.00 85.50 103 GLU A C 1
ATOM 780 O O . GLU A 1 103 ? 37.880 12.965 -34.831 1.00 85.50 103 GLU A O 1
ATOM 785 N N . PRO A 1 104 ? 37.888 12.357 -36.987 1.00 85.31 104 PRO A N 1
ATOM 786 C CA . PRO A 1 104 ? 37.367 11.007 -36.734 1.00 85.31 104 PRO A CA 1
ATOM 787 C C . PRO A 1 104 ? 38.168 10.222 -35.706 1.00 85.31 104 PRO A C 1
ATOM 789 O O . PRO A 1 104 ? 37.598 9.481 -34.909 1.00 85.31 104 PRO A O 1
ATOM 792 N N . ARG A 1 105 ? 39.493 10.396 -35.718 1.00 87.69 105 ARG A N 1
ATOM 793 C CA . ARG A 1 105 ? 40.408 9.712 -34.806 1.00 87.69 105 ARG A CA 1
ATOM 794 C C . ARG A 1 105 ? 40.221 10.179 -33.366 1.00 87.69 105 ARG A C 1
ATOM 796 O O . ARG A 1 105 ? 40.227 9.355 -32.453 1.00 87.69 105 ARG A O 1
ATOM 803 N N . GLU A 1 106 ? 40.025 11.479 -33.169 1.00 89.31 106 GLU A N 1
ATOM 804 C CA . GLU A 1 106 ? 39.736 12.053 -31.855 1.00 89.31 106 GLU A CA 1
ATOM 805 C C . GLU A 1 106 ? 38.355 11.610 -31.370 1.00 89.31 106 GLU A C 1
ATOM 807 O O . GLU A 1 106 ? 38.234 11.090 -30.260 1.00 89.31 106 GLU A O 1
ATOM 812 N N . SER A 1 107 ? 37.337 11.699 -32.232 1.00 89.75 107 SER A N 1
ATOM 813 C CA . SER A 1 107 ? 35.986 11.208 -31.942 1.00 89.75 107 SER A CA 1
ATOM 814 C C . SER A 1 107 ? 35.975 9.728 -31.554 1.00 89.75 107 SER A C 1
ATOM 816 O O . SER A 1 107 ? 35.333 9.350 -30.574 1.00 89.75 107 SER A O 1
ATOM 818 N N . ALA A 1 108 ? 36.711 8.879 -32.277 1.00 90.44 108 ALA A N 1
ATOM 819 C CA . ALA A 1 108 ? 36.830 7.455 -31.978 1.00 90.44 108 ALA A CA 1
ATOM 820 C C . ALA A 1 108 ? 37.493 7.207 -30.613 1.00 90.44 108 ALA A C 1
ATOM 822 O O . ALA A 1 108 ? 36.991 6.405 -29.823 1.00 90.44 108 ALA A O 1
ATOM 823 N N . ALA A 1 109 ? 38.574 7.928 -30.298 1.00 92.94 109 ALA A N 1
ATOM 824 C CA . ALA A 1 109 ? 39.258 7.816 -29.012 1.00 92.94 109 ALA A CA 1
ATOM 825 C C . ALA A 1 109 ? 38.366 8.268 -27.841 1.00 92.94 109 ALA A C 1
ATOM 827 O O . ALA A 1 109 ? 38.256 7.560 -26.835 1.00 92.94 109 ALA A O 1
ATOM 828 N N . ILE A 1 110 ? 37.681 9.406 -27.985 1.00 93.81 110 ILE A N 1
ATOM 829 C CA . ILE A 1 110 ? 36.748 9.938 -26.982 1.00 93.81 110 ILE A CA 1
ATOM 830 C C . ILE A 1 110 ? 35.594 8.957 -26.763 1.00 93.81 110 ILE A C 1
ATOM 832 O O . ILE A 1 110 ? 35.276 8.615 -25.622 1.00 93.81 110 ILE A O 1
ATOM 836 N N . ALA A 1 111 ? 35.000 8.453 -27.847 1.00 93.50 111 ALA A N 1
ATOM 837 C CA . ALA A 1 111 ? 33.917 7.482 -27.794 1.00 93.50 111 ALA A CA 1
ATOM 838 C C . ALA A 1 111 ? 34.337 6.179 -27.107 1.00 93.50 111 ALA A C 1
ATOM 840 O O . ALA A 1 111 ? 33.564 5.633 -26.323 1.00 93.50 111 ALA A O 1
ATOM 841 N N . LEU A 1 112 ? 35.555 5.689 -27.360 1.00 94.56 112 LEU A N 1
ATOM 842 C CA . LEU A 1 112 ? 36.069 4.476 -26.729 1.00 94.56 112 LEU A CA 1
ATOM 843 C C . LEU A 1 112 ? 36.166 4.647 -25.211 1.00 94.56 112 LEU A C 1
ATOM 845 O O . LEU A 1 112 ? 35.610 3.845 -24.459 1.00 94.56 112 LEU A O 1
ATOM 849 N N . VAL A 1 113 ? 36.817 5.720 -24.754 1.00 96.31 113 VAL A N 1
ATOM 850 C CA . VAL A 1 113 ? 36.973 6.007 -23.320 1.00 96.31 113 VAL A CA 1
ATOM 851 C C . VAL A 1 113 ? 35.610 6.217 -22.659 1.00 96.31 113 VAL A C 1
ATOM 853 O O . VAL A 1 113 ? 35.329 5.633 -21.609 1.00 96.31 113 VAL A O 1
ATOM 856 N N . ALA A 1 114 ? 34.734 7.001 -23.293 1.00 96.06 114 ALA A N 1
ATOM 857 C CA . ALA A 1 114 ? 33.391 7.267 -22.794 1.00 96.06 114 ALA A CA 1
ATOM 858 C C . ALA A 1 114 ? 32.535 5.996 -22.730 1.00 96.06 114 ALA A C 1
ATOM 860 O O . ALA A 1 114 ? 31.823 5.788 -21.748 1.00 96.06 114 ALA A O 1
ATOM 861 N N . GLY A 1 115 ? 32.629 5.124 -23.735 1.00 94.31 115 GLY A N 1
ATOM 862 C CA . GLY A 1 115 ? 31.890 3.869 -23.797 1.00 94.31 115 GLY A CA 1
ATOM 863 C C . GLY A 1 115 ? 32.336 2.852 -22.753 1.00 94.31 115 GLY A C 1
ATOM 864 O O . GLY A 1 115 ? 31.487 2.246 -22.100 1.00 94.31 115 GLY A O 1
ATOM 865 N N . LEU A 1 116 ? 33.646 2.720 -22.520 1.00 97.06 116 LEU A N 1
ATOM 866 C CA . LEU A 1 116 ? 34.183 1.869 -21.453 1.00 97.06 116 LEU A CA 1
ATOM 867 C C . LEU A 1 116 ? 33.754 2.369 -20.067 1.00 97.06 116 LEU A C 1
ATOM 869 O O . LEU A 1 116 ? 33.268 1.585 -19.248 1.00 97.06 116 LEU A O 1
ATOM 873 N N . ALA A 1 117 ? 33.871 3.678 -19.818 1.00 96.69 117 ALA A N 1
ATOM 874 C CA . ALA A 1 117 ? 33.427 4.288 -18.567 1.00 96.69 117 ALA A CA 1
ATOM 875 C C . ALA A 1 117 ? 31.911 4.127 -18.363 1.00 96.69 117 ALA A C 1
ATOM 877 O O . ALA A 1 117 ? 31.463 3.735 -17.284 1.00 96.69 117 ALA A O 1
ATOM 878 N N . ALA A 1 118 ? 31.117 4.367 -19.411 1.00 96.25 118 ALA A N 1
ATOM 879 C CA . ALA A 1 118 ? 29.671 4.186 -19.385 1.00 96.25 118 ALA A CA 1
ATOM 880 C C . ALA A 1 118 ? 29.283 2.741 -19.078 1.00 96.25 118 ALA A C 1
ATOM 882 O O . ALA A 1 118 ? 28.467 2.507 -18.188 1.00 96.25 118 ALA A O 1
ATOM 883 N N . GLY A 1 119 ? 29.900 1.776 -19.765 1.00 95.00 119 GLY A N 1
ATOM 884 C CA . GLY A 1 119 ? 29.683 0.353 -19.527 1.00 95.00 119 GLY A CA 1
ATOM 885 C C . GLY A 1 119 ? 29.947 -0.020 -18.071 1.00 95.00 119 GLY A C 1
ATOM 886 O O . GLY A 1 119 ? 29.083 -0.616 -17.429 1.00 95.00 119 GLY A O 1
ATOM 887 N N . LEU A 1 120 ? 31.086 0.407 -17.515 1.00 97.62 120 LEU A N 1
ATOM 888 C CA . LEU A 1 120 ? 31.435 0.154 -16.116 1.00 97.62 120 LEU A CA 1
ATOM 889 C C . LEU A 1 120 ? 30.391 0.730 -15.149 1.00 97.62 120 LEU A C 1
ATOM 891 O O . LEU A 1 120 ? 29.868 0.003 -14.301 1.00 97.62 120 LEU A O 1
ATOM 895 N N . PHE A 1 121 ? 30.048 2.014 -15.284 1.00 97.00 121 PHE A N 1
ATOM 896 C CA . PHE A 1 121 ? 29.078 2.653 -14.394 1.00 97.00 121 PHE A CA 1
ATOM 897 C C . PHE A 1 121 ? 27.685 2.032 -14.511 1.00 97.00 121 PHE A C 1
ATOM 899 O O . PHE A 1 121 ? 27.034 1.796 -13.492 1.00 97.00 121 PHE A O 1
ATOM 906 N N . LEU A 1 122 ? 27.233 1.712 -15.725 1.00 95.75 122 LEU A N 1
ATOM 907 C CA . LEU A 1 122 ? 25.929 1.094 -15.949 1.00 95.75 122 LEU A CA 1
ATOM 908 C C . LEU A 1 122 ? 25.862 -0.335 -15.409 1.00 95.75 122 LEU A C 1
ATOM 910 O O . LEU A 1 122 ? 24.839 -0.692 -14.831 1.00 95.75 122 LEU A O 1
ATOM 914 N N . VAL A 1 123 ? 26.931 -1.134 -15.524 1.00 97.06 123 VAL A N 1
ATOM 915 C CA . VAL A 1 123 ? 27.004 -2.466 -14.895 1.00 97.06 123 VAL A CA 1
ATOM 916 C C . VAL A 1 123 ? 26.890 -2.340 -13.378 1.00 97.06 123 VAL A C 1
ATOM 918 O O . VAL A 1 123 ? 26.063 -3.016 -12.767 1.00 97.06 123 VAL A O 1
ATOM 921 N N . VAL A 1 124 ? 27.657 -1.436 -12.763 1.00 95.62 124 VAL A N 1
ATOM 922 C CA . VAL A 1 124 ? 27.608 -1.208 -11.311 1.00 95.62 124 VAL A CA 1
ATOM 923 C C . VAL A 1 124 ? 26.198 -0.788 -10.875 1.00 95.62 124 VAL A C 1
ATOM 925 O O . VAL A 1 124 ? 25.617 -1.402 -9.979 1.00 95.62 124 VAL A O 1
ATOM 928 N N . VAL A 1 125 ? 25.592 0.185 -11.560 1.00 94.00 125 VAL A N 1
ATOM 929 C CA . VAL A 1 125 ? 24.211 0.635 -11.304 1.00 94.00 125 VAL A CA 1
ATOM 930 C C . VAL A 1 125 ? 23.199 -0.494 -11.494 1.00 94.00 125 VAL A C 1
ATOM 932 O O . VAL A 1 125 ? 22.268 -0.625 -10.695 1.00 94.00 125 VAL A O 1
ATOM 935 N N . ALA A 1 126 ? 23.364 -1.311 -12.536 1.00 92.25 126 ALA A N 1
ATOM 936 C CA . ALA A 1 126 ? 22.482 -2.428 -12.839 1.00 92.25 126 ALA A CA 1
ATOM 937 C C . ALA A 1 126 ? 22.564 -3.535 -11.786 1.00 92.25 126 ALA A C 1
ATOM 939 O O . ALA A 1 126 ? 21.590 -4.265 -11.627 1.00 92.25 126 ALA A O 1
ATOM 940 N N . LEU A 1 127 ? 23.673 -3.668 -11.056 1.00 93.31 127 LEU A N 1
ATOM 941 C CA . LEU A 1 127 ? 23.816 -4.624 -9.957 1.00 93.31 127 LEU A CA 1
ATOM 942 C C . LEU A 1 127 ? 23.304 -4.047 -8.628 1.00 93.31 127 LEU A C 1
ATOM 944 O O . LEU A 1 127 ? 22.631 -4.752 -7.869 1.00 93.31 127 LEU A O 1
ATOM 948 N N . MET A 1 128 ? 23.532 -2.757 -8.378 1.00 90.44 128 MET A N 1
ATOM 949 C CA . MET A 1 128 ? 23.151 -2.083 -7.134 1.00 90.44 128 MET A CA 1
ATOM 950 C C . MET A 1 128 ? 21.623 -2.026 -6.903 1.00 90.44 128 MET A C 1
ATOM 952 O O . MET A 1 128 ? 20.829 -1.898 -7.846 1.00 90.44 128 MET A O 1
ATOM 956 N N . PRO A 1 129 ? 21.159 -2.103 -5.640 1.00 86.69 129 PRO A N 1
ATOM 957 C CA . PRO A 1 129 ? 19.758 -1.871 -5.307 1.00 86.69 129 PRO A CA 1
ATOM 9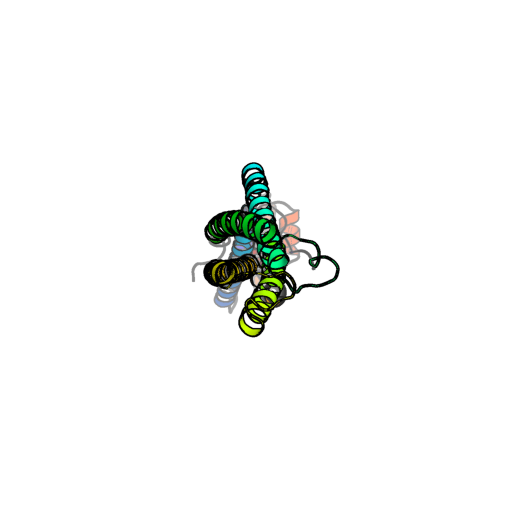58 C C . PRO A 1 129 ? 19.370 -0.398 -5.507 1.00 86.69 129 PRO A C 1
ATOM 960 O O . PRO A 1 129 ? 20.073 0.516 -5.080 1.00 86.69 129 PRO A O 1
ATOM 963 N N . VAL A 1 130 ? 18.217 -0.168 -6.141 1.00 87.50 130 VAL A N 1
ATOM 964 C CA . VAL A 1 130 ? 17.695 1.183 -6.392 1.00 87.50 130 VAL A CA 1
ATOM 965 C C . VAL A 1 130 ? 17.323 1.839 -5.049 1.00 87.50 130 VAL A C 1
ATOM 967 O O . VAL A 1 130 ? 16.541 1.244 -4.306 1.00 87.50 130 VAL A O 1
ATOM 970 N N . PRO A 1 131 ? 17.847 3.040 -4.727 1.00 85.00 131 PRO A N 1
ATOM 971 C CA . PRO A 1 131 ? 17.728 3.647 -3.397 1.00 85.00 131 PRO A CA 1
ATOM 972 C C . PRO A 1 131 ? 16.288 4.006 -3.014 1.00 85.00 131 PRO A C 1
ATOM 974 O O . PRO A 1 131 ? 15.883 3.814 -1.873 1.00 85.00 131 PRO A O 1
ATOM 977 N N . ASP A 1 132 ? 15.506 4.541 -3.953 1.00 81.25 132 ASP A N 1
ATOM 978 C CA . ASP A 1 132 ? 14.089 4.840 -3.761 1.00 81.25 132 ASP A CA 1
ATOM 979 C C . ASP A 1 132 ? 13.343 4.961 -5.100 1.00 81.25 132 ASP A C 1
ATOM 981 O O . ASP A 1 132 ? 13.933 5.043 -6.182 1.00 81.25 132 ASP A O 1
ATOM 985 N N . ALA A 1 133 ? 12.010 4.993 -5.027 1.00 79.69 133 ALA A N 1
ATOM 986 C CA . ALA A 1 133 ? 11.151 5.079 -6.204 1.00 79.69 133 ALA A CA 1
ATOM 987 C C . ALA A 1 133 ? 11.347 6.377 -7.009 1.00 79.69 133 ALA A C 1
ATOM 989 O O . ALA A 1 133 ? 11.127 6.373 -8.219 1.00 79.69 133 ALA A O 1
ATOM 990 N N . ARG A 1 134 ? 11.756 7.484 -6.368 1.00 80.75 134 ARG A N 1
ATOM 991 C CA . ARG A 1 134 ? 11.959 8.780 -7.038 1.00 80.75 134 ARG A CA 1
ATOM 992 C C . ARG A 1 134 ? 13.253 8.794 -7.851 1.00 80.75 134 ARG A C 1
ATOM 994 O O . ARG A 1 134 ? 13.226 9.176 -9.016 1.00 80.75 134 ARG A O 1
ATOM 1001 N N . SER A 1 135 ? 14.355 8.339 -7.268 1.00 83.44 135 SER A N 1
ATOM 1002 C CA . SER A 1 135 ? 15.654 8.218 -7.939 1.00 83.44 135 SER A CA 1
ATOM 1003 C C . SER A 1 135 ? 15.581 7.167 -9.041 1.00 83.44 135 SER A C 1
ATOM 1005 O O . SER A 1 135 ? 16.022 7.426 -10.156 1.00 83.44 135 SER A O 1
ATOM 1007 N N . GLY A 1 136 ? 14.905 6.039 -8.786 1.00 85.19 136 GLY A N 1
ATOM 1008 C CA . GLY A 1 136 ? 14.575 5.065 -9.826 1.00 85.19 136 GLY A CA 1
ATOM 1009 C C . GLY A 1 136 ? 13.729 5.674 -10.946 1.00 85.19 136 GLY A C 1
ATOM 1010 O O . GLY A 1 136 ? 13.932 5.366 -12.116 1.00 85.19 136 GLY A O 1
ATOM 1011 N N . ALA A 1 137 ? 12.809 6.591 -10.632 1.00 84.62 137 ALA A N 1
ATOM 1012 C CA . ALA A 1 137 ? 11.999 7.228 -11.658 1.00 84.62 137 ALA A CA 1
ATOM 1013 C C . ALA A 1 137 ? 12.794 8.150 -12.587 1.00 84.62 137 ALA A C 1
ATOM 1015 O O . ALA A 1 137 ? 12.625 8.068 -13.803 1.00 84.62 137 ALA A O 1
ATOM 1016 N N . VAL A 1 138 ? 13.655 8.990 -12.010 1.00 86.38 138 VAL A N 1
ATOM 1017 C CA . VAL A 1 138 ? 14.524 9.911 -12.755 1.00 86.38 138 VAL A CA 1
ATOM 1018 C C . VAL A 1 138 ? 15.578 9.133 -13.544 1.00 86.38 138 VAL A C 1
ATOM 1020 O O . VAL A 1 138 ? 15.719 9.351 -14.745 1.00 86.38 138 VAL A O 1
ATOM 1023 N N . GLY A 1 139 ? 16.255 8.176 -12.902 1.00 87.75 139 GLY A N 1
ATOM 1024 C CA . GLY A 1 139 ? 17.265 7.339 -13.550 1.00 87.75 139 GLY A CA 1
ATOM 1025 C C . GLY A 1 139 ? 16.683 6.475 -14.667 1.00 87.75 139 GLY A C 1
ATOM 1026 O O . GLY A 1 139 ? 17.263 6.398 -15.744 1.00 87.75 139 GLY A O 1
ATOM 1027 N N . GLY A 1 140 ? 15.498 5.890 -14.459 1.00 89.88 140 GLY A N 1
ATOM 1028 C CA . GLY A 1 140 ? 14.799 5.121 -15.488 1.00 89.88 140 GLY A CA 1
ATOM 1029 C C . GLY A 1 140 ? 14.376 5.970 -16.689 1.00 89.88 140 GLY A C 1
ATOM 1030 O O . GLY A 1 140 ? 14.556 5.538 -17.821 1.00 89.88 140 GLY A O 1
ATOM 1031 N N . LEU A 1 141 ? 13.864 7.187 -16.466 1.00 92.38 141 LEU A N 1
ATOM 1032 C CA . LEU A 1 141 ? 13.516 8.105 -17.557 1.00 92.38 141 LEU A CA 1
ATOM 1033 C C . LEU A 1 141 ? 14.754 8.501 -18.373 1.00 92.38 141 LEU A C 1
ATOM 1035 O O . LEU A 1 141 ? 14.720 8.436 -19.599 1.00 92.38 141 LEU A O 1
ATOM 1039 N N . GLY A 1 142 ? 15.842 8.873 -17.691 1.00 93.12 142 GLY A N 1
ATOM 1040 C CA . GLY A 1 142 ? 17.109 9.206 -18.341 1.00 93.12 142 GLY A CA 1
ATOM 1041 C C . GLY A 1 142 ? 17.668 8.032 -19.144 1.00 93.12 142 GLY A C 1
ATOM 1042 O O . GLY A 1 142 ? 18.064 8.216 -20.292 1.00 93.12 142 GLY A O 1
ATOM 1043 N N . ALA A 1 143 ? 17.624 6.821 -18.579 1.00 94.81 143 ALA A N 1
ATOM 1044 C CA . ALA A 1 143 ? 18.074 5.609 -19.255 1.00 94.81 143 ALA A CA 1
ATOM 1045 C C . ALA A 1 143 ? 17.265 5.312 -20.523 1.00 94.81 143 ALA A C 1
ATOM 1047 O O . ALA A 1 143 ? 17.859 5.026 -21.555 1.00 94.81 143 ALA A O 1
ATOM 1048 N N . VAL A 1 144 ? 15.933 5.434 -20.479 1.00 96.25 144 VAL A N 1
ATOM 1049 C CA . VAL A 1 144 ? 15.077 5.246 -21.664 1.00 96.25 144 VAL A CA 1
ATOM 1050 C C . VAL A 1 144 ? 15.376 6.294 -22.731 1.00 96.25 144 VAL A C 1
ATOM 1052 O O . VAL A 1 144 ? 15.553 5.942 -23.894 1.00 96.25 144 VAL A O 1
ATOM 1055 N N . LEU A 1 145 ? 15.456 7.571 -22.351 1.00 96.88 145 LEU A N 1
ATOM 1056 C CA . LEU A 1 145 ? 15.709 8.656 -23.298 1.00 96.88 145 LEU A CA 1
ATOM 1057 C C . LEU A 1 145 ? 17.050 8.465 -24.015 1.00 96.88 145 LEU A C 1
ATOM 1059 O O . LEU A 1 145 ? 17.115 8.532 -25.240 1.00 96.88 145 LEU A O 1
ATOM 1063 N N . ILE A 1 146 ? 18.110 8.190 -23.255 1.00 97.12 146 ILE A N 1
ATOM 1064 C CA . ILE A 1 146 ? 19.448 8.001 -23.818 1.00 97.12 146 ILE A CA 1
ATOM 1065 C C . ILE A 1 146 ? 19.520 6.694 -24.609 1.00 97.12 146 ILE A C 1
ATOM 1067 O O . ILE A 1 146 ? 20.113 6.691 -25.680 1.00 97.12 146 ILE A O 1
ATOM 1071 N N . ALA A 1 147 ? 18.840 5.625 -24.180 1.00 96.69 147 ALA A N 1
ATOM 1072 C CA . ALA A 1 147 ? 18.767 4.387 -24.954 1.00 96.69 147 ALA A CA 1
ATOM 1073 C C . ALA A 1 147 ? 18.146 4.616 -26.333 1.00 96.69 147 ALA A C 1
ATOM 1075 O O . ALA A 1 147 ? 18.659 4.089 -27.313 1.00 96.69 147 ALA A O 1
ATOM 1076 N N . LEU A 1 148 ? 17.082 5.421 -26.429 1.00 97.31 148 LEU A N 1
ATOM 1077 C CA . LEU A 1 148 ? 16.455 5.757 -27.710 1.00 97.31 148 LEU A CA 1
ATOM 1078 C C . LEU A 1 148 ? 17.395 6.560 -28.615 1.00 97.31 148 LEU A C 1
ATOM 1080 O O . LEU A 1 148 ? 17.480 6.271 -29.806 1.00 97.31 148 LEU A O 1
ATOM 1084 N N . ILE A 1 149 ? 18.129 7.529 -28.056 1.00 95.62 149 ILE A N 1
ATOM 1085 C CA . ILE A 1 149 ? 19.120 8.316 -28.804 1.00 95.62 149 ILE A CA 1
ATOM 1086 C C . ILE A 1 149 ? 20.244 7.405 -29.313 1.00 95.62 149 ILE A C 1
ATOM 1088 O O . ILE A 1 149 ? 20.531 7.384 -30.509 1.00 95.62 149 ILE A O 1
ATOM 1092 N N . THR A 1 150 ? 20.853 6.616 -28.426 1.00 96.00 150 THR A N 1
ATOM 1093 C CA . THR A 1 150 ? 21.957 5.712 -28.769 1.00 96.00 150 THR A CA 1
ATOM 1094 C C . THR A 1 150 ? 21.513 4.631 -29.750 1.00 96.00 150 THR A C 1
ATOM 1096 O O . THR A 1 150 ? 22.228 4.364 -30.711 1.00 96.00 150 THR A O 1
ATOM 1099 N N . ALA A 1 151 ? 20.323 4.050 -29.572 1.00 96.44 151 ALA A N 1
ATOM 1100 C CA . ALA A 1 151 ? 19.762 3.077 -30.505 1.00 96.44 151 ALA A CA 1
ATOM 1101 C C . ALA A 1 151 ? 19.466 3.705 -31.873 1.00 96.44 151 ALA A C 1
ATOM 1103 O O . ALA A 1 151 ? 19.766 3.096 -32.895 1.00 96.44 151 ALA A O 1
ATOM 1104 N N . GLY A 1 152 ? 18.936 4.930 -31.911 1.00 95.69 152 GLY A N 1
ATOM 1105 C CA . GLY A 1 152 ? 18.714 5.662 -33.158 1.00 95.69 152 GLY A CA 1
ATOM 1106 C C . GLY A 1 152 ? 20.015 5.909 -33.924 1.00 95.69 152 GLY A C 1
ATOM 1107 O O . GLY A 1 152 ? 20.078 5.661 -35.127 1.00 95.69 152 GLY A O 1
ATOM 1108 N N . ILE A 1 153 ? 21.077 6.319 -33.223 1.00 93.75 153 ILE A N 1
ATOM 1109 C CA . ILE A 1 153 ? 22.403 6.519 -33.824 1.00 93.75 153 ILE A CA 1
ATOM 1110 C C . ILE A 1 153 ? 23.022 5.186 -34.266 1.00 93.75 153 ILE A C 1
ATOM 1112 O O . ILE A 1 153 ? 23.607 5.114 -35.346 1.00 93.75 153 ILE A O 1
ATOM 1116 N N . LEU A 1 154 ? 22.855 4.118 -33.483 1.00 94.56 154 LEU A N 1
ATOM 1117 C CA . LEU A 1 154 ? 23.281 2.772 -33.863 1.00 94.56 154 LEU A CA 1
ATOM 1118 C C . LEU A 1 154 ? 22.595 2.318 -35.154 1.00 94.56 154 LEU A C 1
ATOM 1120 O O . LEU A 1 154 ? 23.280 1.903 -36.082 1.00 94.56 154 LEU A O 1
ATOM 1124 N N . VAL A 1 155 ? 21.271 2.452 -35.254 1.00 95.44 155 VAL A N 1
ATOM 1125 C CA . VAL A 1 155 ? 20.516 2.115 -36.471 1.00 95.44 155 VAL A CA 1
ATOM 1126 C C . VAL A 1 155 ? 20.977 2.964 -37.653 1.00 95.44 155 VAL A C 1
ATOM 1128 O O . VAL A 1 155 ? 21.257 2.413 -38.715 1.00 95.44 155 VAL A O 1
ATOM 1131 N N . TYR A 1 156 ? 21.131 4.279 -37.467 1.00 91.94 156 TYR A N 1
ATOM 1132 C CA . TYR A 1 156 ? 21.685 5.166 -38.493 1.00 91.94 156 TYR A CA 1
ATOM 1133 C C . TYR A 1 156 ? 23.039 4.655 -39.001 1.00 91.94 156 TYR A C 1
ATOM 1135 O O . TYR A 1 156 ? 23.236 4.529 -40.207 1.00 91.94 156 TYR A O 1
ATOM 1143 N N . ARG A 1 157 ? 23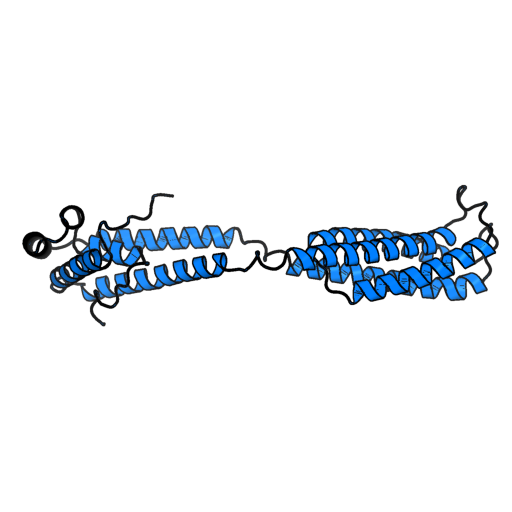.953 4.287 -38.097 1.00 91.31 157 ARG A N 1
ATOM 1144 C CA . ARG A 1 157 ? 25.283 3.783 -38.460 1.00 91.31 157 ARG A CA 1
ATOM 1145 C C . ARG A 1 157 ? 25.279 2.398 -39.080 1.00 91.31 157 ARG A C 1
ATOM 1147 O O . ARG A 1 157 ? 26.130 2.135 -39.920 1.00 91.31 157 ARG A O 1
ATOM 1154 N N . LEU A 1 158 ? 24.333 1.537 -38.728 1.00 90.62 158 LEU A N 1
ATOM 1155 C CA . LEU A 1 158 ? 24.172 0.244 -39.392 1.00 90.62 158 LEU A CA 1
ATOM 1156 C C . LEU A 1 158 ? 23.660 0.397 -40.832 1.00 90.62 158 LEU A C 1
ATOM 1158 O O . LEU A 1 158 ? 24.013 -0.414 -41.681 1.00 90.62 158 LEU A O 1
ATOM 1162 N N . VAL A 1 159 ? 22.868 1.437 -41.117 1.00 90.88 159 VAL A N 1
ATOM 1163 C CA . VAL A 1 159 ? 22.342 1.721 -42.464 1.00 90.88 159 VAL A CA 1
ATOM 1164 C C . VAL A 1 159 ? 23.351 2.486 -43.322 1.00 90.88 159 VAL A C 1
ATOM 1166 O O . VAL A 1 159 ? 23.587 2.121 -44.469 1.00 90.88 159 VAL A O 1
ATOM 1169 N N . VAL A 1 160 ? 23.942 3.553 -42.779 1.00 88.38 160 VAL A N 1
ATOM 1170 C CA . VAL A 1 160 ? 24.855 4.448 -43.512 1.00 88.38 160 VAL A CA 1
ATOM 1171 C C . VAL A 1 160 ? 26.290 3.923 -43.526 1.00 88.38 160 VAL A C 1
ATOM 1173 O O . VAL A 1 160 ? 27.059 4.253 -44.426 1.00 88.38 160 VAL A O 1
ATOM 1176 N N . GLY A 1 161 ? 26.672 3.105 -42.546 1.00 85.62 161 GLY A N 1
ATOM 1177 C CA . GLY A 1 161 ? 28.019 2.561 -42.428 1.00 85.62 161 GLY A CA 1
ATOM 1178 C C . GLY A 1 161 ? 29.094 3.631 -42.204 1.00 85.62 161 GLY A C 1
ATOM 1179 O O . GLY A 1 161 ? 28.896 4.636 -41.510 1.00 85.62 161 GLY A O 1
ATOM 1180 N N . ALA A 1 162 ? 30.268 3.373 -42.785 1.00 82.88 162 ALA A N 1
ATOM 1181 C CA . ALA A 1 162 ? 31.457 4.227 -42.715 1.00 82.88 162 ALA A CA 1
ATOM 1182 C C . ALA A 1 162 ? 31.418 5.411 -43.697 1.00 82.88 162 ALA A C 1
ATOM 1184 O O . ALA A 1 162 ? 32.179 6.361 -43.544 1.00 82.88 162 ALA A O 1
ATOM 1185 N N . SER A 1 163 ? 30.517 5.388 -44.682 1.00 76.38 163 SER A N 1
ATOM 1186 C CA . SER A 1 163 ? 30.481 6.312 -45.827 1.00 76.38 163 SER A CA 1
ATOM 1187 C C . SER A 1 163 ? 29.961 7.727 -45.526 1.00 76.38 163 SER A C 1
ATOM 1189 O O . SER A 1 163 ? 29.466 8.413 -46.417 1.00 76.38 163 SER A O 1
ATOM 1191 N N . ASP A 1 164 ? 30.074 8.191 -44.283 1.00 77.00 164 ASP A N 1
ATOM 1192 C CA . ASP A 1 164 ? 29.746 9.573 -43.927 1.00 77.00 164 ASP A CA 1
ATOM 1193 C C . ASP A 1 164 ? 30.921 10.515 -44.261 1.00 77.00 164 ASP A C 1
ATOM 1195 O O . ASP A 1 164 ? 32.087 10.118 -44.223 1.00 77.00 164 ASP A O 1
ATOM 1199 N N . ARG A 1 165 ? 30.629 11.794 -44.522 1.00 77.75 165 ARG A N 1
ATOM 1200 C CA . ARG A 1 165 ? 31.582 12.845 -44.934 1.00 77.75 165 ARG A CA 1
ATOM 1201 C C . ARG A 1 165 ? 32.725 13.088 -43.944 1.00 77.75 165 ARG A C 1
ATOM 1203 O O . ARG A 1 165 ? 33.673 13.787 -44.279 1.00 77.75 165 ARG A O 1
ATOM 1210 N N . ARG A 1 166 ? 32.627 12.530 -42.736 1.00 78.38 166 ARG A N 1
ATOM 1211 C CA . ARG A 1 166 ? 33.650 12.613 -41.689 1.00 78.38 166 ARG A CA 1
ATOM 1212 C C . ARG A 1 166 ? 34.820 11.660 -41.936 1.00 78.38 166 ARG A C 1
ATOM 1214 O O . ARG A 1 166 ? 35.907 11.962 -41.485 1.00 78.38 166 ARG A O 1
ATOM 1221 N N . GLY A 1 167 ? 34.642 10.565 -42.682 1.00 81.56 167 GLY A N 1
ATOM 1222 C CA . GLY A 1 167 ? 35.739 9.635 -42.983 1.00 81.56 167 GLY A CA 1
ATOM 1223 C C . GLY A 1 167 ? 36.040 8.625 -41.869 1.00 81.56 167 GLY A C 1
ATOM 1224 O O . GLY A 1 167 ? 37.196 8.278 -41.651 1.00 81.56 167 GLY A O 1
ATOM 1225 N N . PHE A 1 168 ? 35.011 8.149 -41.160 1.00 84.75 168 PHE A N 1
ATOM 1226 C CA . PHE A 1 168 ? 35.161 7.000 -40.257 1.00 84.75 168 PHE A CA 1
ATOM 1227 C C . PHE A 1 168 ? 35.541 5.748 -41.043 1.00 84.75 168 PHE A C 1
ATOM 1229 O O . PHE A 1 168 ? 35.077 5.547 -42.165 1.00 84.75 168 PHE A O 1
ATOM 1236 N N . THR A 1 169 ? 36.343 4.876 -40.443 1.00 87.69 169 THR A N 1
ATOM 1237 C CA . THR A 1 169 ? 36.726 3.611 -41.068 1.00 87.69 169 THR A CA 1
ATOM 1238 C C . THR A 1 169 ? 35.735 2.497 -40.723 1.00 87.69 169 THR A C 1
ATOM 1240 O O . THR A 1 169 ? 34.967 2.569 -39.761 1.00 87.69 169 THR A O 1
ATOM 1243 N N . GLY A 1 170 ? 35.751 1.413 -41.505 1.00 86.75 170 GLY A N 1
ATOM 1244 C CA . GLY A 1 170 ? 35.002 0.202 -41.155 1.00 86.75 170 GLY A CA 1
ATOM 1245 C C . GLY A 1 170 ? 35.499 -0.447 -39.857 1.00 86.75 170 GLY A C 1
ATOM 1246 O O . GLY A 1 170 ? 34.725 -1.112 -39.174 1.00 86.75 170 GLY A O 1
ATOM 1247 N N . GLU A 1 171 ? 36.767 -0.239 -39.500 1.00 88.56 171 GLU A N 1
ATOM 1248 C CA . GLU A 1 171 ? 37.347 -0.715 -38.244 1.00 88.56 171 GLU A CA 1
ATOM 1249 C C . GLU A 1 171 ? 36.756 0.019 -37.037 1.00 88.56 171 GLU A C 1
ATOM 1251 O O . GLU A 1 171 ? 36.376 -0.634 -36.066 1.00 88.56 171 GLU A O 1
ATOM 1256 N N . ASP A 1 172 ? 36.550 1.336 -37.147 1.00 89.12 172 ASP A N 1
ATOM 1257 C CA . ASP A 1 172 ? 35.918 2.140 -36.094 1.00 89.12 172 ASP A CA 1
ATOM 1258 C C . ASP A 1 172 ? 34.516 1.628 -35.743 1.00 89.12 172 ASP A C 1
ATOM 1260 O O . ASP A 1 172 ? 34.143 1.502 -34.578 1.00 89.12 172 ASP A O 1
ATOM 1264 N N . LEU A 1 173 ? 33.738 1.258 -36.762 1.00 89.56 173 LEU A N 1
ATOM 1265 C CA . LEU A 1 173 ? 32.393 0.714 -36.575 1.00 89.56 173 LEU A CA 1
ATOM 1266 C C . LEU A 1 173 ? 32.403 -0.708 -36.009 1.00 89.56 173 LEU A C 1
ATOM 1268 O O . LEU A 1 173 ? 31.509 -1.057 -35.238 1.00 89.56 173 LEU A O 1
ATOM 1272 N N . ARG A 1 174 ? 33.404 -1.530 -36.351 1.00 93.19 174 ARG A N 1
ATOM 1273 C CA . ARG A 1 174 ? 33.479 -2.931 -35.900 1.00 93.19 174 ARG A CA 1
ATOM 1274 C C . ARG A 1 174 ? 33.531 -3.060 -34.386 1.00 93.19 174 ARG A C 1
ATOM 1276 O O . ARG A 1 174 ? 32.916 -3.980 -33.857 1.00 93.19 174 ARG A O 1
ATOM 1283 N N . TRP A 1 175 ? 34.244 -2.171 -33.696 1.00 92.69 175 TRP A N 1
ATOM 1284 C CA . TRP A 1 175 ? 34.289 -2.182 -32.232 1.00 92.69 175 TRP A CA 1
ATOM 1285 C C . TRP A 1 175 ? 33.192 -1.305 -31.615 1.00 92.69 175 TRP A C 1
ATOM 1287 O O . TRP A 1 175 ? 32.614 -1.676 -30.591 1.00 92.69 175 TRP A O 1
ATOM 1297 N N . TRP A 1 176 ? 32.851 -0.175 -32.245 1.00 95.06 176 TRP A N 1
ATOM 1298 C CA . TRP A 1 176 ? 31.856 0.749 -31.701 1.00 95.06 176 TRP A CA 1
ATOM 1299 C C . TRP A 1 176 ? 30.444 0.156 -31.707 1.00 95.06 176 TRP A C 1
ATOM 1301 O O . TRP A 1 176 ? 29.751 0.231 -30.694 1.00 95.06 176 TRP A O 1
ATOM 1311 N N . SER A 1 177 ? 30.010 -0.473 -32.805 1.00 94.25 177 SER A N 1
ATOM 1312 C CA . SER A 1 177 ? 28.655 -1.028 -32.933 1.00 94.25 177 SER A CA 1
ATOM 1313 C C . SER A 1 177 ? 28.303 -2.061 -31.854 1.00 94.25 177 SER A C 1
ATOM 1315 O O . SER A 1 177 ? 27.259 -1.894 -31.214 1.00 94.25 177 SER A O 1
ATOM 1317 N N . PRO A 1 178 ? 29.121 -3.102 -31.588 1.00 96.69 178 PRO A N 1
ATOM 1318 C CA . PRO A 1 178 ? 28.822 -4.041 -30.510 1.00 96.69 178 PRO A CA 1
ATOM 1319 C C . PRO A 1 178 ? 28.863 -3.364 -29.137 1.00 96.69 178 PRO A C 1
ATOM 1321 O O . PRO A 1 178 ? 28.012 -3.653 -28.299 1.00 96.69 178 PRO A O 1
ATOM 1324 N N . MET A 1 179 ? 29.782 -2.422 -28.906 1.00 96.50 179 MET A N 1
ATOM 1325 C CA . MET A 1 179 ? 29.841 -1.694 -27.637 1.00 96.50 179 MET A CA 1
ATOM 1326 C C . MET A 1 179 ? 28.588 -0.831 -27.414 1.00 96.50 179 MET A C 1
ATOM 1328 O O . MET A 1 179 ? 27.991 -0.877 -26.339 1.00 96.50 179 MET A O 1
ATOM 1332 N N . ALA A 1 180 ? 28.134 -0.104 -28.436 1.00 95.50 180 ALA A N 1
ATOM 1333 C CA . ALA A 1 180 ? 26.898 0.670 -28.401 1.00 95.50 180 ALA A CA 1
ATOM 1334 C C . ALA A 1 180 ? 25.675 -0.231 -28.165 1.00 95.50 180 ALA A C 1
ATOM 1336 O O . ALA A 1 180 ? 24.816 0.108 -27.350 1.00 95.50 180 ALA A O 1
ATOM 1337 N N . ALA A 1 181 ? 25.617 -1.405 -28.802 1.00 97.00 181 ALA A N 1
ATOM 1338 C CA . ALA A 1 181 ? 24.556 -2.385 -28.573 1.00 97.00 181 ALA A CA 1
ATOM 1339 C C . ALA A 1 181 ? 24.538 -2.890 -27.118 1.00 97.00 181 ALA A C 1
ATOM 1341 O O . ALA A 1 181 ? 23.479 -2.920 -26.489 1.00 97.00 181 ALA A O 1
ATOM 1342 N N . VAL A 1 182 ? 25.703 -3.224 -26.552 1.00 97.69 182 VAL A N 1
ATOM 1343 C CA . VAL A 1 182 ? 25.833 -3.629 -25.142 1.00 97.69 182 VAL A CA 1
ATOM 1344 C C . VAL A 1 182 ? 25.374 -2.513 -24.205 1.00 97.69 182 VAL A C 1
ATOM 1346 O O . VAL A 1 182 ? 24.613 -2.768 -23.274 1.00 97.69 182 VAL A O 1
ATOM 1349 N N . VAL A 1 183 ? 25.774 -1.267 -24.463 1.00 97.00 183 VAL A N 1
ATOM 1350 C CA . VAL A 1 183 ? 25.357 -0.115 -23.654 1.00 97.00 183 VAL A CA 1
ATOM 1351 C C . VAL A 1 183 ? 23.842 0.112 -23.737 1.00 97.00 183 VAL A C 1
ATOM 1353 O O . VAL A 1 183 ? 23.207 0.329 -22.705 1.00 97.00 183 VAL A O 1
ATOM 1356 N N . VAL A 1 184 ? 23.228 -0.019 -24.918 1.00 97.81 184 VAL A N 1
ATOM 1357 C CA . VAL A 1 184 ? 21.761 0.044 -25.071 1.00 97.81 184 VAL A CA 1
ATOM 1358 C C . VAL A 1 184 ? 21.076 -1.053 -24.252 1.00 97.81 184 VAL A C 1
ATOM 1360 O O . VAL A 1 184 ? 20.120 -0.767 -23.529 1.00 97.81 184 VAL A O 1
ATOM 1363 N N . LEU A 1 185 ? 21.579 -2.290 -24.298 1.00 97.81 185 LEU A N 1
ATOM 1364 C CA . LEU A 1 185 ? 21.048 -3.389 -23.485 1.00 97.81 185 LEU A CA 1
ATOM 1365 C C . LEU A 1 185 ? 21.168 -3.096 -21.984 1.00 97.81 185 LEU A C 1
ATOM 1367 O O . LEU A 1 185 ? 20.207 -3.303 -21.241 1.00 97.81 185 LEU A O 1
ATOM 1371 N N . LEU A 1 186 ? 22.303 -2.560 -21.531 1.00 97.06 186 LEU A N 1
ATOM 1372 C CA . LEU A 1 186 ? 22.495 -2.157 -20.136 1.00 97.06 186 LEU A CA 1
ATOM 1373 C C . LEU A 1 186 ? 21.512 -1.057 -19.719 1.00 97.06 186 LEU A C 1
ATOM 1375 O O . LEU A 1 186 ? 20.924 -1.144 -18.640 1.00 97.06 186 LEU A O 1
ATOM 1379 N N . LEU A 1 187 ? 21.268 -0.058 -20.571 1.00 96.88 187 LEU A N 1
ATOM 1380 C CA . LEU A 1 187 ? 20.270 0.979 -20.303 1.00 96.88 187 LEU A CA 1
ATOM 1381 C C . LEU A 1 187 ? 18.851 0.409 -20.202 1.00 96.88 187 LEU A C 1
ATOM 1383 O O . LEU A 1 187 ? 18.101 0.816 -19.313 1.00 96.88 187 LEU A O 1
ATOM 1387 N N . ILE A 1 188 ? 18.491 -0.565 -21.046 1.00 96.69 188 ILE A N 1
ATOM 1388 C CA . ILE A 1 188 ? 17.209 -1.280 -20.948 1.00 96.69 188 ILE A CA 1
ATOM 1389 C C . ILE A 1 188 ? 17.117 -2.019 -19.608 1.00 96.69 188 ILE A C 1
ATOM 1391 O O . ILE A 1 188 ? 16.108 -1.897 -18.912 1.00 96.69 188 ILE A O 1
ATOM 1395 N N . VAL A 1 189 ? 18.167 -2.738 -19.201 1.00 95.56 189 VAL A N 1
ATOM 1396 C CA . VAL A 1 189 ? 18.210 -3.435 -17.904 1.00 95.56 189 VAL A CA 1
ATOM 1397 C C . VAL A 1 189 ? 18.033 -2.453 -16.745 1.00 95.56 189 VAL A C 1
ATOM 1399 O O . VAL A 1 189 ? 17.220 -2.702 -15.850 1.00 95.56 189 VAL A O 1
ATOM 1402 N N . VAL A 1 190 ? 18.736 -1.317 -16.765 1.00 93.31 190 VAL A N 1
ATOM 1403 C CA . VAL A 1 190 ? 18.597 -0.260 -15.753 1.00 93.31 190 VAL A CA 1
ATOM 1404 C C . VAL A 1 190 ? 17.175 0.303 -15.748 1.00 93.31 190 VAL A C 1
ATOM 1406 O O . VAL A 1 190 ? 16.577 0.424 -14.678 1.00 93.31 190 VAL A O 1
ATOM 1409 N N . ALA A 1 191 ? 16.591 0.585 -16.914 1.00 93.19 191 ALA A N 1
ATOM 1410 C CA . ALA A 1 191 ? 15.223 1.085 -17.034 1.00 93.19 191 ALA A CA 1
ATOM 1411 C C . ALA A 1 191 ? 14.194 0.096 -16.459 1.00 93.19 191 ALA A C 1
ATOM 1413 O O . ALA A 1 191 ? 13.346 0.489 -15.654 1.00 93.19 191 ALA A O 1
ATOM 1414 N N . VAL A 1 192 ? 14.308 -1.193 -16.797 1.00 91.81 192 VAL A N 1
ATOM 1415 C CA . VAL A 1 192 ? 13.440 -2.261 -16.277 1.00 91.81 192 VAL A CA 1
ATOM 1416 C C . VAL A 1 192 ? 13.603 -2.406 -14.767 1.00 91.81 192 VAL A C 1
ATOM 1418 O O . VAL A 1 192 ? 12.607 -2.452 -14.047 1.00 91.81 192 VAL A O 1
ATOM 1421 N N . ARG A 1 193 ? 14.836 -2.423 -14.245 1.00 91.44 193 ARG A N 1
ATOM 1422 C CA . ARG A 1 193 ? 15.080 -2.494 -12.794 1.00 91.44 193 ARG A CA 1
ATOM 1423 C C . ARG A 1 193 ? 14.499 -1.292 -12.058 1.00 91.44 193 ARG A C 1
ATOM 1425 O O . ARG A 1 193 ? 13.887 -1.466 -11.005 1.00 91.44 193 ARG A O 1
ATOM 1432 N N . CYS A 1 194 ? 14.650 -0.094 -12.611 1.00 89.31 194 CYS A N 1
ATOM 1433 C CA . CYS A 1 194 ? 14.059 1.128 -12.081 1.00 89.31 194 CYS A CA 1
ATOM 1434 C C . CYS A 1 194 ? 12.522 1.083 -12.087 1.00 89.31 194 CYS A C 1
ATOM 1436 O O . CYS A 1 194 ? 11.901 1.498 -11.106 1.00 89.31 194 CYS A O 1
ATOM 1438 N N . ASP A 1 195 ? 11.895 0.544 -13.138 1.00 86.75 195 ASP A N 1
ATOM 1439 C CA . ASP A 1 195 ? 10.440 0.355 -13.193 1.00 86.75 195 ASP A CA 1
ATOM 1440 C C . ASP A 1 195 ? 9.963 -0.700 -12.185 1.00 86.75 195 ASP A C 1
ATOM 1442 O O . ASP A 1 195 ? 9.020 -0.461 -11.431 1.00 86.75 195 ASP A O 1
ATOM 1446 N N . LEU A 1 196 ? 10.660 -1.833 -12.073 1.00 83.81 196 LEU A N 1
ATOM 1447 C CA . LEU A 1 196 ? 10.366 -2.862 -11.074 1.00 83.81 196 LEU A CA 1
ATOM 1448 C C . LEU A 1 196 ? 10.513 -2.323 -9.646 1.00 83.81 196 LEU A C 1
ATOM 1450 O O . LEU A 1 196 ? 9.640 -2.561 -8.810 1.00 83.81 196 LEU A O 1
ATOM 1454 N N . ALA A 1 197 ? 11.568 -1.558 -9.360 1.00 81.56 197 ALA A N 1
ATOM 1455 C CA . ALA A 1 197 ? 11.752 -0.896 -8.070 1.00 81.56 197 ALA A CA 1
ATOM 1456 C C . ALA A 1 197 ? 10.640 0.127 -7.796 1.00 81.56 197 ALA A C 1
ATOM 1458 O O . ALA A 1 197 ? 10.108 0.178 -6.688 1.00 81.56 197 ALA A O 1
ATOM 1459 N N . ARG A 1 198 ? 10.208 0.883 -8.814 1.00 78.94 198 ARG A N 1
ATOM 1460 C CA . ARG A 1 198 ? 9.058 1.794 -8.716 1.00 78.94 198 ARG A CA 1
ATOM 1461 C C . ARG A 1 198 ? 7.757 1.040 -8.437 1.00 78.94 198 ARG A C 1
ATOM 1463 O O . ARG A 1 198 ? 6.941 1.522 -7.657 1.00 78.94 198 ARG A O 1
ATOM 1470 N N . ARG A 1 199 ? 7.547 -0.132 -9.042 1.00 75.12 199 ARG A N 1
ATOM 1471 C CA . ARG A 1 199 ? 6.366 -0.982 -8.801 1.00 75.12 199 ARG A CA 1
ATOM 1472 C C . ARG A 1 199 ? 6.372 -1.608 -7.411 1.00 75.12 199 ARG A C 1
ATOM 1474 O O . ARG A 1 199 ? 5.313 -1.692 -6.806 1.00 75.12 199 ARG A O 1
ATOM 1481 N N . ARG A 1 200 ? 7.545 -1.997 -6.899 1.00 70.25 200 ARG A N 1
ATOM 1482 C CA . ARG A 1 200 ? 7.725 -2.528 -5.535 1.00 70.25 200 ARG A CA 1
ATOM 1483 C C . ARG A 1 200 ? 7.601 -1.443 -4.459 1.00 70.25 200 ARG A C 1
ATOM 1485 O O . ARG A 1 200 ? 7.073 -1.713 -3.390 1.00 70.25 200 ARG A O 1
ATOM 1492 N N . GLY A 1 201 ? 8.083 -0.231 -4.747 1.00 54.97 201 GLY A N 1
ATOM 1493 C CA . GLY A 1 201 ? 8.035 0.929 -3.851 1.00 54.97 201 GLY A CA 1
ATOM 1494 C C . GLY A 1 201 ? 6.753 1.757 -3.956 1.00 54.97 201 GLY A C 1
ATOM 1495 O O . GLY A 1 201 ? 6.486 2.582 -3.084 1.00 54.97 201 GLY A O 1
ATOM 1496 N N . ARG A 1 202 ? 5.928 1.544 -4.990 1.00 44.56 202 ARG A N 1
ATOM 1497 C CA . ARG A 1 202 ? 4.526 1.954 -4.946 1.00 44.56 202 ARG A CA 1
ATOM 1498 C C . ARG A 1 202 ? 3.874 1.093 -3.866 1.00 44.56 202 ARG A C 1
ATOM 1500 O O . ARG A 1 202 ? 3.778 -0.116 -4.084 1.00 44.56 202 ARG A O 1
ATOM 1507 N N . PRO A 1 203 ? 3.399 1.658 -2.738 1.00 44.88 203 PRO A N 1
ATOM 1508 C CA . PRO A 1 203 ? 2.421 0.934 -1.943 1.00 44.88 203 PRO A CA 1
ATOM 1509 C C . PRO A 1 203 ? 1.339 0.504 -2.929 1.00 44.88 203 PRO A C 1
ATOM 1511 O O . PRO A 1 203 ? 0.859 1.356 -3.689 1.00 44.88 203 PRO A O 1
ATOM 1514 N N . ALA A 1 204 ? 1.065 -0.809 -2.998 1.00 44.38 204 ALA A N 1
ATOM 1515 C CA . ALA A 1 204 ? 0.023 -1.379 -3.851 1.00 44.38 204 ALA A CA 1
ATOM 1516 C C . ALA A 1 204 ? -1.134 -0.390 -3.842 1.00 44.38 204 ALA A C 1
ATOM 1518 O O . ALA A 1 204 ? -1.516 -0.037 -2.720 1.00 44.38 204 ALA A O 1
ATOM 1519 N N . PRO A 1 205 ? -1.542 0.149 -5.018 1.00 39.47 205 PRO A N 1
ATOM 1520 C CA . PRO A 1 205 ? -2.285 1.401 -5.136 1.00 39.47 205 PRO A CA 1
ATOM 1521 C C . PRO A 1 205 ? -3.257 1.426 -3.992 1.00 39.47 205 PRO A C 1
ATOM 1523 O O . PRO A 1 205 ? -4.125 0.552 -4.000 1.00 39.47 205 PRO A O 1
ATOM 1526 N N . VAL A 1 206 ? -2.983 2.262 -2.966 1.00 46.31 206 VAL A N 1
ATOM 1527 C CA . VAL A 1 206 ? -3.694 2.188 -1.686 1.00 46.31 206 VAL A CA 1
ATOM 1528 C C . VAL A 1 206 ? -5.126 2.193 -2.095 1.00 46.31 206 VAL A C 1
ATOM 1530 O O . VAL A 1 206 ? -5.614 3.183 -2.651 1.00 46.31 206 VAL A O 1
ATOM 1533 N N . ALA A 1 207 ? -5.725 1.014 -1.983 1.00 42.38 207 ALA A N 1
ATOM 1534 C CA . ALA A 1 207 ? -6.977 0.816 -2.629 1.00 42.38 207 ALA A CA 1
ATOM 1535 C C . ALA A 1 207 ? -7.844 1.820 -1.897 1.00 42.38 207 ALA A C 1
ATOM 1537 O O . ALA A 1 207 ? -7.942 1.769 -0.667 1.00 42.38 207 ALA A O 1
ATOM 1538 N N . ARG A 1 208 ? -8.413 2.789 -2.617 1.00 45.28 208 ARG A N 1
ATOM 1539 C CA . ARG A 1 208 ? -9.467 3.620 -2.036 1.00 45.28 208 ARG A CA 1
ATOM 1540 C C . ARG A 1 208 ? -10.511 2.678 -1.410 1.00 45.28 208 ARG A C 1
ATOM 1542 O O . ARG A 1 208 ? -11.032 2.967 -0.347 1.00 45.28 208 ARG A O 1
ATOM 1549 N N . SER A 1 209 ? -10.624 1.448 -1.932 1.00 49.59 209 SER A N 1
ATOM 1550 C CA . SER A 1 209 ? -11.318 0.327 -1.303 1.00 49.59 209 SER A CA 1
ATOM 1551 C C . SER A 1 209 ? -10.870 -0.065 0.115 1.00 49.59 209 SER A C 1
ATOM 1553 O O . SER A 1 209 ? -11.738 -0.485 0.850 1.00 49.59 209 SER A O 1
ATOM 1555 N N . SER A 1 210 ? -9.618 0.052 0.575 1.00 52.53 210 SER A N 1
ATOM 1556 C CA . SER A 1 210 ? -9.209 -0.402 1.922 1.00 52.53 210 SER A CA 1
ATOM 1557 C C . SER A 1 210 ? -9.563 0.584 3.041 1.00 52.53 210 SER A C 1
ATOM 1559 O O . SER A 1 210 ? -9.987 0.146 4.109 1.00 52.53 210 SER A O 1
ATOM 1561 N N . ALA A 1 211 ? -9.456 1.895 2.792 1.00 55.72 211 ALA A N 1
ATOM 1562 C CA . ALA A 1 211 ? -9.928 2.922 3.720 1.00 55.72 211 ALA A CA 1
ATOM 1563 C C . ALA A 1 211 ? -11.461 2.929 3.743 1.00 55.72 211 ALA A C 1
ATOM 1565 O O . ALA A 1 211 ? -12.056 2.799 4.807 1.00 55.72 211 ALA A O 1
ATOM 1566 N N . THR A 1 212 ? -12.105 2.903 2.568 1.00 58.41 212 THR A N 1
ATOM 1567 C CA . THR A 1 212 ? -13.568 2.804 2.469 1.00 58.41 212 THR A CA 1
ATOM 1568 C C . THR A 1 212 ? -14.106 1.483 3.029 1.00 58.41 212 THR A C 1
ATOM 1570 O O . THR A 1 212 ? -15.167 1.486 3.646 1.00 58.41 212 THR A O 1
ATOM 1573 N N . ARG A 1 213 ? -13.384 0.360 2.888 1.00 65.44 213 ARG A N 1
ATOM 1574 C CA . ARG A 1 213 ? -13.737 -0.939 3.494 1.00 65.44 213 ARG A CA 1
ATOM 1575 C C . ARG A 1 213 ? -13.488 -0.938 4.995 1.00 65.44 213 ARG A C 1
ATOM 1577 O O . ARG A 1 213 ? -14.331 -1.458 5.707 1.00 65.44 213 ARG A O 1
ATOM 1584 N N . SER A 1 214 ? -12.406 -0.340 5.497 1.00 72.69 214 SER A N 1
ATOM 1585 C CA . SER A 1 214 ? -12.195 -0.189 6.946 1.00 72.69 214 SER A CA 1
ATOM 1586 C C . SER A 1 214 ? -13.293 0.680 7.563 1.00 72.69 214 SER A C 1
ATOM 1588 O O . SER A 1 214 ? -13.877 0.291 8.568 1.00 72.69 214 SER A O 1
ATOM 1590 N N . ASP A 1 215 ? -13.671 1.781 6.914 1.00 79.12 215 ASP A N 1
ATOM 1591 C CA . ASP A 1 215 ? -14.769 2.642 7.360 1.00 79.12 215 ASP A CA 1
ATOM 1592 C C . ASP A 1 215 ? -16.142 1.981 7.210 1.00 79.12 215 ASP A C 1
ATOM 1594 O O . ASP A 1 215 ? -17.030 2.201 8.030 1.00 79.12 215 ASP A O 1
ATOM 1598 N N . ALA A 1 216 ? -16.356 1.168 6.173 1.00 83.69 216 ALA A N 1
ATOM 1599 C CA . ALA A 1 216 ? -17.566 0.362 6.033 1.00 83.69 216 ALA A CA 1
ATOM 1600 C C . ALA A 1 216 ? -17.650 -0.702 7.134 1.00 83.69 216 ALA A C 1
ATOM 1602 O O . ALA A 1 216 ? -18.694 -0.830 7.762 1.00 83.69 216 ALA A O 1
ATOM 1603 N N . VAL A 1 217 ? -16.545 -1.391 7.432 1.00 85.81 217 VAL A N 1
ATOM 1604 C CA . VAL A 1 217 ? -16.457 -2.366 8.527 1.00 85.81 217 VAL A CA 1
ATOM 1605 C C . VAL A 1 217 ? -16.702 -1.686 9.871 1.00 85.81 217 VAL A C 1
ATOM 1607 O O . VAL A 1 217 ? -17.469 -2.201 10.671 1.00 85.81 217 VAL A O 1
ATOM 1610 N N . LEU A 1 218 ? -16.127 -0.508 10.124 1.00 86.12 218 LEU A N 1
ATOM 1611 C CA . LEU A 1 218 ? -16.390 0.238 11.357 1.00 86.12 218 LEU A CA 1
ATOM 1612 C C . LEU A 1 218 ? -17.844 0.685 11.484 1.00 86.12 218 LEU A C 1
ATOM 1614 O O . LEU A 1 218 ? -18.419 0.588 12.567 1.00 86.12 218 LEU A O 1
ATOM 1618 N N . ARG A 1 219 ? -18.442 1.165 10.389 1.00 88.94 219 ARG A N 1
ATOM 1619 C CA . ARG A 1 219 ? -19.868 1.506 10.357 1.00 88.94 219 ARG A CA 1
ATOM 1620 C C . ARG A 1 219 ? -20.732 0.282 10.622 1.00 88.94 219 ARG A C 1
ATOM 1622 O O . ARG A 1 219 ? -21.704 0.398 11.356 1.00 88.94 219 ARG A O 1
ATOM 1629 N N . GLU A 1 220 ? -20.361 -0.870 10.078 1.00 90.19 220 GLU A N 1
ATOM 1630 C CA . GLU A 1 220 ? -21.091 -2.113 10.295 1.00 90.19 220 GLU A CA 1
ATOM 1631 C C . GLU A 1 220 ? -20.976 -2.598 11.741 1.00 90.19 220 GLU A C 1
ATOM 1633 O O . GLU A 1 220 ? -21.994 -2.836 12.375 1.00 90.19 220 GLU A O 1
ATOM 1638 N N . LEU A 1 221 ? -19.769 -2.625 12.317 1.00 91.31 221 LEU A N 1
ATOM 1639 C CA . LEU A 1 221 ? -19.575 -2.969 13.731 1.00 91.31 221 LEU A CA 1
ATOM 1640 C C . LEU A 1 221 ? -20.361 -2.030 14.653 1.00 91.31 221 LEU A C 1
ATOM 1642 O O . LEU A 1 221 ? -20.942 -2.471 15.642 1.00 91.31 221 LEU A O 1
ATOM 1646 N N . ARG A 1 222 ? -20.422 -0.736 14.316 1.00 92.12 222 ARG A N 1
ATOM 1647 C CA . ARG A 1 222 ? -21.231 0.232 15.060 1.00 92.12 222 ARG A CA 1
ATOM 1648 C C . ARG A 1 222 ? -22.725 -0.060 14.929 1.00 92.12 222 ARG A C 1
ATOM 1650 O O . ARG A 1 222 ? -23.419 -0.020 15.934 1.00 92.12 222 ARG A O 1
ATOM 1657 N N . ARG A 1 223 ? -23.217 -0.382 13.731 1.00 92.62 223 ARG A N 1
ATOM 1658 C CA . ARG A 1 223 ? -24.620 -0.781 13.523 1.00 92.62 223 ARG A CA 1
ATOM 1659 C C . ARG A 1 223 ? -24.969 -2.046 14.298 1.00 92.62 223 ARG A C 1
ATOM 1661 O O . ARG A 1 223 ? -26.064 -2.127 14.841 1.00 92.62 223 ARG A O 1
ATOM 1668 N N . THR A 1 224 ? -24.056 -3.013 14.377 1.00 92.81 224 THR A N 1
ATOM 1669 C CA . THR A 1 224 ? -24.224 -4.201 15.224 1.00 92.81 224 THR A CA 1
ATOM 1670 C C . THR A 1 224 ? -24.324 -3.808 16.696 1.00 92.81 224 THR A C 1
ATOM 1672 O O . THR A 1 224 ? -25.245 -4.252 17.372 1.00 92.81 224 THR A O 1
ATOM 1675 N N . ALA A 1 225 ? -23.447 -2.925 17.184 1.00 92.94 225 ALA A N 1
ATOM 1676 C CA . ALA A 1 225 ? -23.514 -2.424 18.557 1.00 92.94 225 ALA A CA 1
ATOM 1677 C C . ALA A 1 225 ? -24.833 -1.681 18.841 1.00 92.94 225 ALA A C 1
ATOM 1679 O O . ALA A 1 225 ? -25.473 -1.928 19.857 1.00 92.94 225 ALA A O 1
ATOM 1680 N N . GLU A 1 226 ? -25.274 -0.816 17.926 1.00 94.12 226 GLU A N 1
ATOM 1681 C CA . GLU A 1 226 ? -26.544 -0.086 18.029 1.00 94.12 226 GLU A CA 1
ATOM 1682 C C . GLU A 1 226 ? -27.748 -1.044 18.025 1.00 94.12 226 GLU A C 1
ATOM 1684 O O . GLU A 1 226 ? -28.670 -0.871 18.820 1.00 94.12 226 GLU A O 1
ATOM 1689 N N . ARG A 1 227 ? -27.716 -2.098 17.198 1.00 95.12 227 ARG A N 1
ATOM 1690 C CA . ARG A 1 227 ? -28.747 -3.147 17.170 1.00 95.12 227 ARG A CA 1
ATOM 1691 C C . ARG A 1 227 ? -28.808 -3.921 18.486 1.00 95.12 227 ARG A C 1
ATOM 1693 O O . ARG A 1 227 ? -29.893 -4.077 19.034 1.00 95.12 227 ARG A O 1
ATOM 1700 N N . LEU A 1 228 ? -27.659 -4.353 19.009 1.00 93.12 228 LEU A N 1
ATOM 1701 C CA . LEU A 1 228 ? -27.569 -5.043 20.299 1.00 93.12 228 LEU A CA 1
ATOM 1702 C C . LEU A 1 228 ? -28.035 -4.145 21.451 1.00 93.12 228 LEU A C 1
ATOM 1704 O O . LEU A 1 228 ? -28.757 -4.598 22.338 1.00 93.12 228 LEU A O 1
ATOM 1708 N N . ALA A 1 229 ? -27.682 -2.859 21.416 1.00 92.94 229 ALA A N 1
ATOM 1709 C CA . ALA A 1 229 ? -28.112 -1.886 22.414 1.00 92.94 229 ALA A CA 1
ATOM 1710 C C . ALA A 1 229 ? -29.627 -1.635 22.397 1.00 92.94 229 ALA A C 1
ATOM 1712 O O . ALA A 1 229 ? -30.211 -1.361 23.444 1.00 92.94 229 ALA A O 1
ATOM 1713 N N . ALA A 1 230 ? -30.261 -1.761 21.229 1.00 93.12 230 ALA A N 1
ATOM 1714 C CA . ALA A 1 230 ? -31.702 -1.621 21.052 1.00 93.12 230 ALA A CA 1
ATOM 1715 C C . ALA A 1 230 ? -32.505 -2.883 21.430 1.00 93.12 230 ALA A C 1
ATOM 1717 O O . ALA A 1 230 ? -33.723 -2.908 21.231 1.00 93.12 230 ALA A O 1
ATOM 1718 N N . THR A 1 231 ? -31.859 -3.926 21.968 1.00 92.69 231 THR A N 1
ATOM 1719 C CA . THR A 1 231 ? -32.552 -5.138 22.424 1.00 92.69 231 THR A CA 1
ATOM 1720 C C . THR A 1 231 ? -33.601 -4.774 23.470 1.00 92.69 231 THR A C 1
ATOM 1722 O O . THR A 1 231 ? -33.288 -4.185 24.506 1.00 92.69 231 THR A O 1
ATOM 1725 N N . LYS A 1 232 ? -34.862 -5.123 23.191 1.00 91.31 232 LYS A N 1
ATOM 1726 C CA . LYS A 1 232 ? -35.972 -4.903 24.119 1.00 91.31 232 LYS A CA 1
ATOM 1727 C C . LYS A 1 232 ? -35.839 -5.858 25.296 1.00 91.31 232 LYS A C 1
ATOM 1729 O O . LYS A 1 232 ? -35.682 -7.060 25.108 1.00 91.31 232 LYS A O 1
ATOM 1734 N N . LEU A 1 233 ? -35.929 -5.306 26.497 1.00 91.56 233 LEU A N 1
ATOM 1735 C CA . LEU A 1 233 ? -35.841 -6.051 27.746 1.00 91.56 233 LEU A CA 1
ATOM 1736 C C . LEU A 1 233 ? -37.182 -6.005 28.468 1.00 91.56 233 LEU A C 1
ATOM 1738 O O . LEU A 1 233 ? -37.962 -5.067 28.293 1.00 91.56 233 LEU A O 1
ATOM 1742 N N . THR A 1 234 ? -37.444 -7.023 29.282 1.00 93.00 234 THR A N 1
ATOM 1743 C CA . THR A 1 234 ? -38.608 -7.034 30.166 1.00 93.00 234 THR A CA 1
ATOM 1744 C C . THR A 1 234 ? -38.408 -6.033 31.305 1.00 93.00 234 THR A C 1
ATOM 1746 O O . THR A 1 234 ? -37.279 -5.697 31.676 1.00 93.00 234 THR A O 1
ATOM 1749 N N . VAL A 1 235 ? -39.515 -5.564 31.886 1.00 93.62 235 VAL A N 1
ATOM 1750 C CA . VAL A 1 235 ? -39.487 -4.643 33.036 1.00 93.62 235 VAL A CA 1
ATOM 1751 C C . VAL A 1 235 ? -38.706 -5.250 34.207 1.00 93.62 235 VAL A C 1
ATOM 1753 O O . VAL A 1 235 ? -37.947 -4.552 34.870 1.00 93.62 235 VAL A O 1
ATOM 1756 N N . GLU A 1 236 ? -38.819 -6.562 34.407 1.00 94.50 236 GLU A N 1
ATOM 1757 C CA . GLU A 1 236 ? -38.118 -7.320 35.450 1.00 94.50 236 GLU A CA 1
ATOM 1758 C C . GLU A 1 236 ? -36.592 -7.234 35.313 1.00 94.50 236 GLU A C 1
ATOM 1760 O O . GLU A 1 236 ? -35.896 -6.952 36.287 1.00 94.50 236 GLU A O 1
ATOM 1765 N N . VAL A 1 237 ? -36.064 -7.418 34.096 1.00 94.00 237 VAL A N 1
ATOM 1766 C CA . VAL A 1 237 ? -34.624 -7.299 33.817 1.00 94.00 237 VAL A CA 1
ATOM 1767 C C . VAL A 1 237 ? -34.145 -5.867 34.055 1.00 94.00 237 VAL A C 1
ATOM 1769 O O . VAL A 1 237 ? -33.071 -5.659 34.621 1.00 94.00 237 VAL A O 1
ATOM 1772 N N . GLN A 1 238 ? -34.947 -4.869 33.669 1.00 93.75 238 GLN A N 1
ATOM 1773 C CA . GLN A 1 238 ? -34.609 -3.460 33.886 1.00 93.75 238 GLN A CA 1
ATOM 1774 C C . GLN A 1 238 ? -34.599 -3.093 35.382 1.00 93.75 238 GLN A C 1
ATOM 1776 O O . GLN A 1 238 ? -33.736 -2.333 35.823 1.00 93.75 238 GLN A O 1
ATOM 1781 N N . GLN A 1 239 ? -35.515 -3.654 36.175 1.00 95.44 239 GLN A N 1
ATOM 1782 C CA . GLN A 1 239 ? -35.546 -3.465 37.627 1.00 95.44 239 GLN A CA 1
ATOM 1783 C C . GLN A 1 239 ? -34.377 -4.171 38.329 1.00 95.44 239 GLN A C 1
ATOM 1785 O O . GLN A 1 239 ? -33.758 -3.582 39.215 1.00 95.44 239 GLN A O 1
ATOM 1790 N N . ASP A 1 240 ? -34.034 -5.406 37.937 1.00 96.19 240 ASP A N 1
ATOM 1791 C CA . ASP A 1 240 ? -32.860 -6.105 38.487 1.00 96.19 240 ASP A CA 1
ATOM 1792 C C . ASP A 1 240 ? -31.567 -5.342 38.167 1.00 96.19 240 ASP A C 1
ATOM 1794 O O . ASP A 1 240 ? -30.702 -5.175 39.027 1.00 96.19 240 ASP A O 1
ATOM 1798 N N . TRP A 1 241 ? -31.467 -4.795 36.954 1.00 96.50 241 TRP A N 1
ATOM 1799 C CA . TRP A 1 241 ? -30.369 -3.921 36.553 1.00 96.50 241 TRP A CA 1
ATOM 1800 C C . TRP A 1 241 ? -30.226 -2.693 37.461 1.00 96.50 241 TRP A C 1
ATOM 1802 O O . TRP A 1 241 ? -29.137 -2.445 37.981 1.00 96.50 241 TRP A O 1
ATOM 1812 N N . GLN A 1 242 ? -31.314 -1.960 37.717 1.00 96.88 242 GLN A N 1
ATOM 1813 C CA . GLN A 1 242 ? -31.293 -0.790 38.606 1.00 96.88 242 GLN A CA 1
ATOM 1814 C C . GLN A 1 242 ? -30.833 -1.156 40.024 1.00 96.88 242 GLN A C 1
ATOM 1816 O O . GLN A 1 242 ? -29.904 -0.534 40.542 1.00 96.88 242 GLN A O 1
ATOM 1821 N N . LYS A 1 243 ? -31.377 -2.238 40.598 1.00 96.94 243 LYS A N 1
ATOM 1822 C CA . LYS A 1 243 ? -30.983 -2.742 41.928 1.00 96.94 243 LYS A CA 1
ATOM 1823 C C . LYS A 1 243 ? -29.511 -3.150 42.002 1.00 96.94 243 LYS A C 1
ATOM 1825 O O . LYS A 1 243 ? -28.878 -3.075 43.054 1.00 96.94 243 LYS A O 1
ATOM 1830 N N . ARG A 1 244 ? -28.938 -3.657 40.909 1.00 96.81 244 ARG A N 1
ATOM 1831 C CA . ARG A 1 244 ? -27.507 -3.999 40.841 1.00 96.81 244 ARG A CA 1
ATOM 1832 C C . ARG A 1 244 ? -26.628 -2.759 40.801 1.00 96.81 244 ARG A C 1
ATOM 1834 O O . ARG A 1 244 ? -25.615 -2.719 41.495 1.00 96.81 244 ARG A O 1
ATOM 1841 N N . LEU A 1 245 ? -27.025 -1.747 40.034 1.00 96.38 245 LEU A N 1
ATOM 1842 C CA . LEU A 1 245 ? -26.308 -0.475 39.974 1.00 96.38 245 LEU A CA 1
ATOM 1843 C C . LEU A 1 245 ? -26.329 0.269 41.312 1.00 96.38 245 LEU A C 1
ATOM 1845 O O . LEU A 1 245 ? -25.319 0.853 41.691 1.00 96.38 245 LEU A O 1
ATOM 1849 N N . GLU A 1 246 ? -27.437 0.213 42.048 1.00 96.56 246 GLU A N 1
ATOM 1850 C CA . GLU A 1 246 ? -27.534 0.762 43.408 1.00 96.56 246 GLU A CA 1
ATOM 1851 C C . GLU A 1 246 ? -26.561 0.072 44.367 1.00 96.56 246 GLU A C 1
ATOM 1853 O O . GLU A 1 246 ? -25.781 0.746 45.034 1.00 96.56 246 GLU A O 1
ATOM 1858 N N . ARG A 1 247 ? -26.480 -1.263 44.329 1.00 96.38 247 ARG A N 1
ATOM 1859 C CA . ARG A 1 247 ? -25.490 -2.021 45.115 1.00 96.38 247 ARG A CA 1
ATOM 1860 C C . ARG A 1 247 ? -24.042 -1.689 44.756 1.00 96.38 247 ARG A C 1
ATOM 1862 O O . ARG A 1 247 ? -23.159 -1.808 45.602 1.00 96.38 247 ARG A O 1
ATOM 1869 N N . LEU A 1 248 ? -23.758 -1.321 43.505 1.00 94.94 248 LEU A N 1
ATOM 1870 C CA . LEU A 1 248 ? -22.437 -0.807 43.133 1.00 94.94 248 LEU A CA 1
ATOM 1871 C C . LEU A 1 248 ? -22.219 0.609 43.688 1.00 94.94 248 LEU A C 1
ATOM 1873 O O . LEU A 1 248 ? -21.131 0.896 44.175 1.00 94.94 248 LEU A O 1
ATOM 1877 N N . ALA A 1 249 ? -23.237 1.469 43.687 1.00 94.44 249 ALA A N 1
ATOM 1878 C CA . ALA A 1 249 ? -23.135 2.812 44.265 1.00 94.44 249 ALA A CA 1
ATOM 1879 C C . ALA A 1 249 ? -22.840 2.762 45.770 1.00 94.44 249 ALA A C 1
ATOM 1881 O O . ALA A 1 249 ? -21.921 3.427 46.237 1.00 94.44 249 ALA A O 1
ATOM 1882 N N . GLU A 1 250 ? -23.537 1.896 46.507 1.00 95.12 250 GLU A N 1
ATOM 1883 C CA . GLU A 1 250 ? -23.325 1.675 47.946 1.00 95.12 250 GLU A CA 1
ATOM 1884 C C . GLU A 1 250 ? -21.910 1.176 48.272 1.00 95.12 250 GLU A C 1
ATOM 1886 O O . GLU A 1 250 ? -21.360 1.482 49.326 1.00 95.12 250 GLU A O 1
ATOM 1891 N N . LYS A 1 251 ? -21.286 0.438 47.348 1.00 93.06 251 LYS A N 1
ATOM 1892 C CA . LYS A 1 251 ? -19.898 -0.036 47.469 1.00 93.06 251 LYS A CA 1
ATOM 1893 C C . LYS A 1 251 ? -18.852 1.037 47.140 1.00 93.06 251 LYS A C 1
ATOM 1895 O O . LYS A 1 251 ? -17.666 0.716 47.105 1.00 93.06 251 LYS A O 1
ATOM 1900 N N . GLY A 1 252 ? -19.267 2.274 46.865 1.00 93.12 252 GLY A N 1
ATOM 1901 C CA . GLY A 1 252 ? -18.371 3.392 46.571 1.00 93.12 252 GLY A CA 1
ATOM 1902 C C . GLY A 1 252 ? -17.799 3.390 45.151 1.00 93.12 252 GLY A C 1
ATOM 1903 O O . GLY A 1 252 ? -16.745 3.982 44.920 1.00 93.12 252 GLY A O 1
ATOM 1904 N N . TRP A 1 253 ? -18.446 2.721 44.188 1.00 92.12 253 TRP A N 1
ATOM 1905 C CA . TRP A 1 253 ? -18.027 2.821 42.785 1.00 92.12 253 TRP A CA 1
ATOM 1906 C C . TRP A 1 253 ? -18.309 4.233 42.233 1.00 92.12 253 TRP A C 1
ATOM 1908 O O . TRP A 1 253 ? -19.271 4.869 42.668 1.00 92.12 253 TRP A O 1
ATOM 1918 N N . PRO A 1 254 ? -17.519 4.738 41.263 1.00 91.62 254 PRO A N 1
ATOM 1919 C CA . PRO A 1 254 ? -17.629 6.128 40.826 1.00 91.62 254 PRO A CA 1
ATOM 1920 C C . PRO A 1 254 ? -19.008 6.500 40.289 1.00 91.62 254 PRO A C 1
ATOM 1922 O O . PRO A 1 254 ? -19.546 5.848 39.390 1.00 91.62 254 PRO A O 1
ATOM 1925 N N . GLU A 1 255 ? -19.537 7.611 40.798 1.00 92.75 255 GLU A N 1
ATOM 1926 C CA . GLU A 1 255 ? -20.883 8.088 40.487 1.00 92.75 255 GLU A CA 1
ATOM 1927 C C . GLU A 1 255 ? -21.083 8.321 38.986 1.00 92.75 255 GLU A C 1
ATOM 1929 O O . GLU A 1 255 ? -22.106 7.925 38.437 1.00 92.75 255 GLU A O 1
ATOM 1934 N N . ALA A 1 256 ? -20.082 8.869 38.291 1.00 91.25 256 ALA A N 1
ATOM 1935 C CA . ALA A 1 256 ? -20.156 9.131 36.854 1.00 91.25 256 ALA A CA 1
ATOM 1936 C C . ALA A 1 256 ? -20.375 7.853 36.020 1.00 91.25 256 ALA A C 1
ATOM 1938 O O . ALA A 1 256 ? -21.209 7.834 35.112 1.00 91.25 256 ALA A O 1
ATOM 1939 N N . THR A 1 257 ? -19.667 6.767 36.348 1.00 91.06 257 THR A N 1
ATOM 1940 C CA . THR A 1 257 ? -19.800 5.466 35.674 1.00 91.06 257 THR A CA 1
ATOM 1941 C C . THR A 1 257 ? -21.185 4.871 35.913 1.00 91.06 257 THR A C 1
ATOM 1943 O O . THR A 1 257 ? -21.821 4.361 34.990 1.00 91.06 257 THR A O 1
ATOM 1946 N N . ILE A 1 258 ? -21.685 4.975 37.147 1.00 95.12 258 ILE A N 1
ATOM 1947 C CA . ILE A 1 258 ? -23.010 4.472 37.525 1.00 95.12 258 ILE A CA 1
ATOM 1948 C C . ILE A 1 258 ? -24.116 5.304 36.881 1.00 95.12 258 ILE A C 1
ATOM 1950 O O . ILE A 1 258 ? -25.075 4.737 36.367 1.00 95.12 258 ILE A O 1
ATOM 1954 N N . ALA A 1 259 ? -23.994 6.630 36.873 1.00 94.12 259 ALA A N 1
ATOM 1955 C CA . ALA A 1 259 ? -24.950 7.528 36.238 1.00 94.12 259 ALA A CA 1
ATOM 1956 C C . ALA A 1 259 ? -25.061 7.236 34.735 1.00 94.12 259 ALA A C 1
ATOM 1958 O O . ALA A 1 259 ? -26.170 7.123 34.209 1.00 94.12 259 ALA A O 1
ATOM 1959 N N . GLN A 1 260 ? -23.928 7.009 34.058 1.00 94.12 260 GLN A N 1
ATOM 1960 C CA . GLN A 1 260 ? -23.932 6.566 32.665 1.00 94.12 260 GLN A CA 1
ATOM 1961 C C . GLN A 1 260 ? -24.612 5.199 32.509 1.00 94.12 260 GLN A C 1
ATOM 1963 O O . GLN A 1 260 ? -25.437 5.029 31.614 1.00 94.12 260 GLN A O 1
ATOM 1968 N N . ALA A 1 261 ? -24.317 4.238 33.388 1.00 94.38 261 ALA A N 1
ATOM 1969 C CA . ALA A 1 261 ? -24.932 2.914 33.352 1.00 94.38 261 ALA A CA 1
ATOM 1970 C C . ALA A 1 261 ? -26.453 2.959 33.584 1.00 94.38 261 ALA A C 1
ATOM 1972 O O . ALA A 1 261 ? -27.194 2.238 32.918 1.00 94.38 261 ALA A O 1
ATOM 1973 N N . LYS A 1 262 ? -26.934 3.842 34.472 1.00 95.25 262 LYS A N 1
ATOM 1974 C CA . LYS A 1 262 ? -28.365 4.074 34.740 1.00 95.25 262 LYS A CA 1
ATOM 1975 C C . LYS A 1 262 ? -29.093 4.678 33.538 1.00 95.25 262 LYS A C 1
ATOM 1977 O O . LYS A 1 262 ? -30.267 4.383 33.335 1.00 95.25 262 LYS A O 1
ATOM 1982 N N . ALA A 1 263 ? -28.404 5.479 32.725 1.00 94.81 263 ALA A N 1
ATOM 1983 C CA . ALA A 1 263 ? -28.943 6.036 31.484 1.00 94.81 263 ALA A CA 1
ATOM 1984 C C . ALA A 1 263 ? -29.029 5.006 30.337 1.00 94.81 263 ALA A C 1
ATOM 1986 O O . ALA A 1 263 ? -29.480 5.334 29.239 1.00 94.81 263 ALA A O 1
ATOM 1987 N N . MET A 1 264 ? -28.583 3.767 30.565 1.00 94.88 264 MET A N 1
ATOM 1988 C CA . MET A 1 264 ? -28.481 2.715 29.559 1.00 94.88 264 MET A CA 1
ATOM 1989 C C . MET A 1 264 ? -29.193 1.438 30.022 1.00 94.88 264 MET A C 1
ATOM 1991 O O . MET A 1 264 ? -29.374 1.177 31.212 1.00 94.88 264 MET A O 1
ATOM 1995 N N . THR A 1 265 ? -29.592 0.602 29.065 1.00 95.38 265 THR A N 1
ATOM 1996 C CA . THR A 1 265 ? -30.019 -0.773 29.353 1.00 95.38 265 THR A CA 1
ATOM 1997 C C . THR A 1 265 ? -28.788 -1.658 29.601 1.00 95.38 265 THR A C 1
ATOM 1999 O O . THR A 1 265 ? -27.705 -1.352 29.084 1.00 95.38 265 THR A O 1
ATOM 2002 N N . PRO A 1 266 ? -28.907 -2.786 30.327 1.00 95.81 266 PRO A N 1
ATOM 2003 C CA . PRO A 1 266 ? -27.782 -3.708 30.499 1.00 95.81 266 PRO A CA 1
ATOM 2004 C C . PRO A 1 266 ? -27.285 -4.263 29.150 1.00 95.81 266 PRO A C 1
ATOM 2006 O O . PRO A 1 266 ? -26.082 -4.432 28.954 1.00 95.81 266 PRO A O 1
ATOM 2009 N N . ALA A 1 267 ? -28.185 -4.460 28.178 1.00 95.06 267 ALA A N 1
ATOM 2010 C CA . ALA A 1 267 ? -27.825 -4.843 26.810 1.00 95.06 267 ALA A CA 1
ATOM 2011 C C . ALA A 1 267 ? -27.002 -3.753 26.102 1.00 95.06 267 ALA A C 1
ATOM 2013 O O . ALA A 1 267 ? -25.974 -4.052 25.491 1.00 95.06 267 ALA A O 1
ATOM 2014 N N . ALA A 1 268 ? -27.400 -2.482 26.233 1.00 94.88 268 ALA A N 1
ATOM 2015 C CA . ALA A 1 268 ? -26.641 -1.358 25.697 1.00 94.88 268 ALA A CA 1
ATOM 2016 C C . ALA A 1 268 ? -25.253 -1.252 26.329 1.00 94.88 268 ALA A C 1
ATOM 2018 O O . ALA A 1 268 ? -24.277 -1.069 25.602 1.00 94.88 268 ALA A O 1
ATOM 2019 N N . TRP A 1 269 ? -25.135 -1.425 27.648 1.00 95.81 269 TRP A N 1
ATOM 2020 C CA . TRP A 1 269 ? -23.832 -1.420 28.314 1.00 95.81 269 TRP A CA 1
ATOM 2021 C C . TRP A 1 269 ? -22.893 -2.482 27.728 1.00 95.81 269 TRP A C 1
ATOM 2023 O O . TRP A 1 269 ? -21.764 -2.171 27.347 1.00 95.81 269 TRP A O 1
ATOM 2033 N N . LEU A 1 270 ? -23.371 -3.723 27.576 1.00 94.75 270 LEU A N 1
ATOM 2034 C CA . LEU A 1 270 ? -22.577 -4.811 26.998 1.00 94.75 270 LEU A CA 1
ATOM 2035 C C . LEU A 1 270 ? -22.214 -4.583 25.530 1.00 94.75 270 LEU A C 1
ATOM 2037 O O . LEU A 1 270 ? -21.094 -4.904 25.126 1.00 94.75 270 LEU A O 1
ATOM 2041 N N . ALA A 1 271 ? -23.124 -4.019 24.736 1.00 94.62 271 ALA A N 1
ATOM 2042 C CA . ALA A 1 271 ? -22.872 -3.722 23.332 1.00 94.62 271 ALA A CA 1
ATOM 2043 C C . ALA A 1 271 ? -21.734 -2.703 23.167 1.00 94.62 271 ALA A C 1
ATOM 2045 O O . ALA A 1 271 ? -20.808 -2.928 22.384 1.00 94.62 271 ALA A O 1
ATOM 2046 N N . TRP A 1 272 ? -21.758 -1.615 23.942 1.00 94.31 272 TRP A N 1
ATOM 2047 C CA . TRP A 1 272 ? -20.724 -0.579 23.880 1.00 94.31 272 TRP A CA 1
ATOM 2048 C C . TRP A 1 272 ? -19.404 -1.024 24.513 1.00 94.31 272 TRP A C 1
ATOM 2050 O O . TRP A 1 272 ? -18.351 -0.755 23.937 1.00 94.31 272 TRP A O 1
ATOM 2060 N N . LEU A 1 273 ? -19.448 -1.798 25.603 1.00 93.75 273 LEU A N 1
ATOM 2061 C CA . LEU A 1 273 ? -18.266 -2.449 26.180 1.00 93.75 273 LEU A CA 1
ATOM 2062 C C . LEU A 1 273 ? -17.584 -3.378 25.162 1.00 93.75 273 LEU A C 1
ATOM 2064 O O . LEU A 1 273 ? -16.362 -3.393 25.031 1.00 93.75 273 LEU A O 1
ATOM 2068 N N . SER A 1 274 ? -18.375 -4.122 24.391 1.00 92.88 274 SER A N 1
ATOM 2069 C CA . SER A 1 274 ? -17.859 -5.011 23.347 1.00 92.88 274 SER A CA 1
ATOM 2070 C C . SER A 1 274 ? -17.335 -4.242 22.130 1.00 92.88 274 SER A C 1
ATOM 2072 O O . SER A 1 274 ? -16.334 -4.641 21.537 1.00 92.88 274 SER A O 1
ATOM 2074 N N . TYR A 1 275 ? -17.980 -3.131 21.762 1.00 92.19 275 TYR A N 1
ATOM 2075 C CA . TYR A 1 275 ? -17.588 -2.284 20.632 1.00 92.19 275 TYR A CA 1
ATOM 2076 C C . TYR A 1 275 ? -16.319 -1.460 20.877 1.00 92.19 275 TYR A C 1
ATOM 2078 O O . TYR A 1 275 ? -15.633 -1.124 19.911 1.00 92.19 275 TYR A O 1
ATOM 2086 N N . ASP A 1 276 ? -16.000 -1.112 22.125 1.00 87.69 276 ASP A N 1
ATOM 2087 C CA . ASP A 1 276 ? -14.788 -0.359 22.456 1.00 87.69 276 ASP A CA 1
ATOM 2088 C C . ASP A 1 276 ? -13.537 -1.098 21.942 1.00 87.69 276 ASP A C 1
ATOM 2090 O O . ASP A 1 276 ? -12.817 -0.609 21.061 1.00 87.69 276 ASP A O 1
ATOM 2094 N N . GLY A 1 277 ? -13.396 -2.358 22.362 1.00 80.25 277 GLY A N 1
ATOM 2095 C CA . GLY A 1 277 ? -12.362 -3.279 21.896 1.00 80.25 277 GLY A CA 1
ATOM 2096 C C . GLY A 1 277 ? -10.988 -3.076 22.530 1.00 80.25 277 GLY A C 1
ATOM 2097 O O . GLY A 1 277 ? -10.105 -3.888 22.268 1.00 80.25 277 GLY A O 1
ATOM 2098 N N . GLU A 1 278 ? -10.789 -2.049 23.354 1.00 81.06 278 GLU A N 1
ATOM 2099 C CA . GLU A 1 278 ? -9.558 -1.868 24.131 1.00 81.06 278 GLU A CA 1
ATOM 2100 C C . GLU A 1 278 ? -9.677 -2.594 25.480 1.00 81.06 278 GLU A C 1
ATOM 2102 O O . GLU A 1 278 ? -8.738 -3.273 25.899 1.00 81.06 278 GLU A O 1
ATOM 2107 N N . ILE A 1 279 ? -10.870 -2.571 26.085 1.00 83.56 279 ILE A N 1
ATOM 2108 C CA . ILE A 1 279 ? -11.171 -3.267 27.343 1.00 83.56 279 ILE A CA 1
ATOM 2109 C C . ILE A 1 279 ? -11.365 -4.776 27.116 1.00 83.56 279 ILE A C 1
ATOM 2111 O O . ILE A 1 279 ? -12.204 -5.209 26.326 1.00 83.56 279 ILE A O 1
ATOM 2115 N N . GLU A 1 280 ? -10.630 -5.610 27.855 1.00 83.69 280 GLU A N 1
ATOM 2116 C CA . GLU A 1 280 ? -10.738 -7.075 27.793 1.00 83.69 280 GLU A CA 1
ATOM 2117 C C . GLU A 1 280 ? -12.044 -7.591 28.430 1.00 83.69 280 GLU A C 1
ATOM 2119 O O . GLU A 1 280 ? -12.247 -7.461 29.639 1.00 83.69 280 GLU A O 1
ATOM 2124 N N . ILE A 1 281 ? -12.903 -8.250 27.640 1.00 87.69 281 ILE A N 1
ATOM 2125 C CA . ILE A 1 281 ? -14.231 -8.710 28.098 1.00 87.69 281 ILE A CA 1
ATOM 2126 C C . ILE A 1 281 ? -14.321 -10.209 28.425 1.00 87.69 281 ILE A C 1
ATOM 2128 O O . ILE A 1 281 ? -15.382 -10.679 28.840 1.00 87.69 281 ILE A O 1
ATOM 2132 N N . ARG A 1 282 ? -13.240 -10.991 28.266 1.00 84.50 282 ARG A N 1
ATOM 2133 C CA . ARG A 1 282 ? -13.244 -12.448 28.542 1.00 84.50 282 ARG A CA 1
ATOM 2134 C C . ARG A 1 282 ? -13.629 -12.814 29.976 1.00 84.50 282 ARG A C 1
ATOM 2136 O O . ARG A 1 282 ? -14.110 -13.917 30.201 1.00 84.50 282 ARG A O 1
ATOM 2143 N N . SER A 1 283 ? -13.395 -11.918 30.933 1.00 83.94 283 SER A N 1
ATOM 2144 C CA . SER A 1 283 ? -13.777 -12.096 32.340 1.00 83.94 283 SER A CA 1
ATOM 2145 C C . SER A 1 283 ? -15.178 -11.567 32.670 1.00 83.94 283 SER A C 1
ATOM 2147 O O . SER A 1 283 ? -15.589 -11.615 33.829 1.00 83.94 283 SER A O 1
ATOM 2149 N N . VAL A 1 284 ? -15.892 -11.033 31.675 1.00 87.44 284 VAL A N 1
ATOM 2150 C CA . VAL A 1 284 ? -17.229 -10.449 31.824 1.00 87.44 284 VAL A CA 1
ATOM 2151 C C . VAL A 1 284 ? -18.288 -11.361 31.212 1.00 87.44 284 VAL A C 1
ATOM 2153 O O . VAL A 1 284 ? -19.255 -11.698 31.887 1.00 87.44 284 VAL A O 1
ATOM 2156 N N . LEU A 1 285 ? -18.106 -11.780 29.956 1.00 88.75 285 LEU A N 1
ATOM 2157 C CA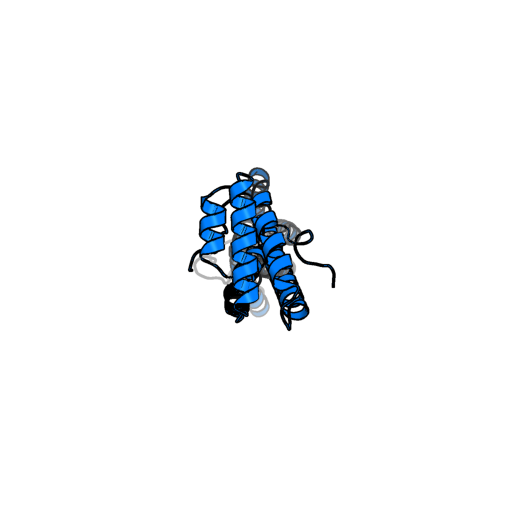 . LEU A 1 285 ? -19.066 -12.645 29.267 1.00 88.75 285 LEU A CA 1
ATOM 2158 C C . LEU A 1 285 ? -18.900 -14.118 29.690 1.00 88.75 285 LEU A C 1
ATOM 2160 O O . LEU A 1 285 ? -17.764 -14.588 29.799 1.00 88.75 285 LEU A O 1
ATOM 2164 N N . PRO A 1 286 ? -20.000 -14.877 29.867 1.00 84.19 286 PRO A N 1
ATOM 2165 C CA . PRO A 1 286 ? -19.925 -16.305 30.166 1.00 84.19 286 PRO A CA 1
ATOM 2166 C C . PRO A 1 286 ? -19.259 -17.057 29.008 1.00 84.19 286 PRO A C 1
ATOM 2168 O O . PRO A 1 286 ? -19.321 -16.614 27.857 1.00 84.19 286 PRO A O 1
ATOM 2171 N N . ARG A 1 287 ? -18.606 -18.188 29.295 1.00 78.06 287 ARG A N 1
ATOM 2172 C CA . ARG A 1 287 ? -18.112 -19.095 28.249 1.00 78.06 287 ARG A CA 1
ATOM 2173 C C . ARG A 1 287 ? -19.323 -19.832 27.676 1.00 78.06 287 ARG A C 1
ATOM 2175 O O . ARG A 1 287 ? -20.108 -20.372 28.447 1.00 78.06 287 ARG A O 1
ATOM 2182 N N . GLY A 1 288 ? -19.506 -19.720 26.360 1.00 61.03 288 GLY A N 1
ATOM 2183 C CA . GLY A 1 288 ? -20.480 -20.537 25.633 1.00 61.03 288 GLY A CA 1
ATOM 2184 C C . GLY A 1 288 ? -19.921 -21.924 25.380 1.00 61.03 288 GLY A C 1
ATOM 2185 O O . GLY A 1 288 ? -18.677 -22.056 25.468 1.00 61.03 288 GLY A O 1
#

pLDDT: mean 86.09, std 13.75, range [39.31, 97.81]

Secondary structure (DSSP, 8-state):
-PPP-PPSS-HHHHHHHHHHHHHHHTTSTTHHHHHHHHHHHHHHHHHHHHHHHHHHT---SS-HHHHHHHHHHHHHHHHHHHHHHHHHHHHTS---TTTTTS-HHHHHHHHHHHHHHHHHHHHHHHHSPP--HHHHHHHHHHHHHHHHHHHHHHHHHHHHTT-STT---HHHHHHHHHHHHHHHHHHHHHHHHHHHHHHHHS-S---HHHHHHHHHHHHHHHHHHHHHHT----HHHHHHHHHHHHHHHHTT--HHHHHHHHTS-HHHHHHHHHHH-SS--TTTSPP-

Radius of gyration: 36.22 Å; chains: 1; bounding box: 80×42×94 Å

Sequence (288 aa):
MKPVVRLLGEDAQVRAVGREAVQALQRSAGASDLFAEARDLHRRRRQQLAARAARAVTPADHATGSAR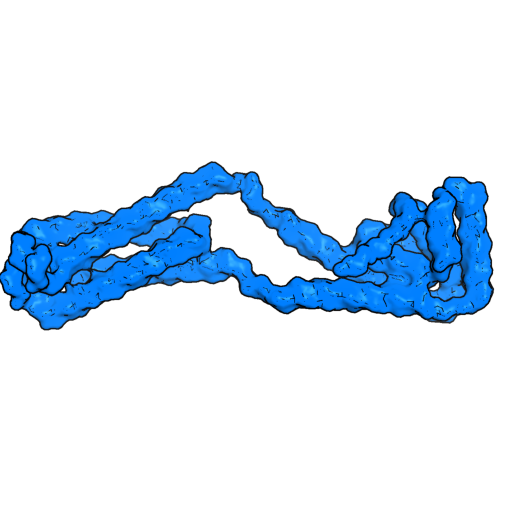AWRVIWSTLVVAGLLGTLVLAVEFGPADRKNAFSEPRESAAIALVAGLAAGLFLVVVALMPVPDARSGAVGGLGAVLIALITAGILVYRLVVGASDRRGFTGEDLRWWSPMAAVVVLLLIVVAVRCDLARRRGRPAPVARSSATRSDAVLRELRRTAERLAATKLTVEVQQDWQKRLERLAEKGWPEATIAQAKAMTPAAWLAWLSYDGEIEIRSVLPRG